Protein AF-A0A7C0UQ18-F1 (afdb_monomer_lite)

Structure (mmCIF, N/CA/C/O backbone):
data_AF-A0A7C0UQ18-F1
#
_entry.id   AF-A0A7C0UQ18-F1
#
loop_
_atom_site.group_PDB
_atom_site.id
_atom_site.type_symbol
_atom_site.label_atom_id
_atom_site.label_alt_id
_atom_site.label_comp_id
_atom_site.label_asym_id
_atom_site.label_entity_id
_atom_site.label_seq_id
_atom_site.pdbx_PDB_ins_code
_atom_site.Cartn_x
_atom_site.Cartn_y
_atom_site.Cartn_z
_atom_site.occupancy
_atom_site.B_iso_or_equiv
_atom_site.auth_seq_id
_atom_site.auth_comp_id
_atom_site.auth_asym_id
_atom_site.auth_atom_id
_atom_site.pdbx_PDB_model_num
ATOM 1 N N . MET A 1 1 ? 17.250 -9.342 -22.425 1.00 50.47 1 MET A N 1
ATOM 2 C CA . MET A 1 1 ? 16.787 -8.427 -23.496 1.00 50.47 1 MET A CA 1
ATOM 3 C C . MET A 1 1 ? 17.571 -7.143 -23.295 1.00 50.47 1 MET A C 1
ATOM 5 O O . MET A 1 1 ? 17.702 -6.779 -22.139 1.00 50.47 1 MET A O 1
ATOM 9 N N . SER A 1 2 ? 18.153 -6.516 -24.320 1.00 58.41 2 SER A N 1
ATOM 10 C CA . SER A 1 2 ? 18.750 -5.188 -24.110 1.00 58.41 2 SER A CA 1
ATOM 11 C C . SER A 1 2 ? 17.641 -4.187 -23.775 1.00 58.41 2 SER A C 1
ATOM 13 O O . SER A 1 2 ? 16.560 -4.259 -24.371 1.00 58.41 2 SER A O 1
ATOM 15 N N . ASP A 1 3 ? 17.896 -3.278 -22.834 1.00 65.50 3 ASP A N 1
ATOM 16 C CA . ASP A 1 3 ? 16.913 -2.293 -22.356 1.00 65.50 3 ASP A CA 1
ATOM 17 C C . ASP A 1 3 ? 16.325 -1.458 -23.510 1.00 65.50 3 ASP A C 1
ATOM 19 O O . ASP A 1 3 ? 15.136 -1.151 -23.523 1.00 65.50 3 ASP A O 1
ATOM 23 N N . GLU A 1 4 ? 17.106 -1.213 -24.567 1.00 67.62 4 GLU A N 1
ATOM 24 C CA . GLU A 1 4 ? 16.666 -0.514 -25.782 1.00 67.62 4 GLU A CA 1
ATOM 25 C C . GLU A 1 4 ? 15.563 -1.244 -26.563 1.00 67.62 4 GLU A C 1
ATOM 27 O O . GLU A 1 4 ? 14.630 -0.614 -27.068 1.00 67.62 4 GLU A O 1
ATOM 32 N N . LYS A 1 5 ? 15.631 -2.578 -26.662 1.00 67.06 5 LYS A N 1
ATOM 33 C CA . LYS A 1 5 ? 14.606 -3.374 -27.360 1.00 67.06 5 LYS A CA 1
ATOM 34 C C . LYS A 1 5 ? 13.320 -3.467 -26.538 1.00 67.06 5 LYS A C 1
ATOM 36 O O . LYS A 1 5 ? 12.232 -3.585 -27.093 1.00 67.06 5 LYS A O 1
ATOM 41 N N . ALA A 1 6 ? 13.449 -3.399 -25.219 1.00 69.38 6 ALA A N 1
ATOM 42 C CA . ALA A 1 6 ? 12.326 -3.361 -24.299 1.00 69.38 6 ALA A CA 1
ATOM 43 C C . ALA A 1 6 ? 11.614 -1.990 -24.390 1.00 69.38 6 ALA A C 1
ATOM 45 O O . ALA A 1 6 ? 10.410 -1.919 -24.629 1.00 69.38 6 ALA A O 1
ATOM 46 N N . LEU A 1 7 ? 12.369 -0.890 -24.353 1.00 72.62 7 LEU A N 1
ATOM 47 C CA . LEU A 1 7 ? 11.829 0.465 -24.514 1.00 72.62 7 LEU A CA 1
ATOM 48 C C . LEU A 1 7 ? 11.191 0.699 -25.894 1.00 72.62 7 LEU A C 1
ATOM 50 O O . LEU A 1 7 ? 10.192 1.410 -25.997 1.00 72.62 7 LEU A O 1
ATOM 54 N N . SER A 1 8 ? 11.710 0.091 -26.966 1.00 76.88 8 SER A N 1
ATOM 55 C CA . SER A 1 8 ? 11.108 0.227 -28.302 1.00 76.88 8 SER A CA 1
ATOM 56 C C . SER A 1 8 ? 9.740 -0.454 -28.422 1.00 76.88 8 SER A C 1
ATOM 58 O O . SER A 1 8 ? 8.866 0.071 -29.111 1.00 76.88 8 SER A O 1
ATOM 60 N N . LEU A 1 9 ? 9.519 -1.568 -27.716 1.00 76.56 9 LEU A N 1
ATOM 61 C CA . LEU A 1 9 ? 8.210 -2.226 -27.623 1.00 76.56 9 LEU A CA 1
ATOM 62 C C . LEU A 1 9 ? 7.215 -1.383 -26.821 1.00 76.56 9 LEU A C 1
ATOM 64 O O . LEU A 1 9 ? 6.060 -1.243 -27.221 1.00 76.56 9 LEU A O 1
ATOM 68 N N . LEU A 1 10 ? 7.670 -0.773 -25.727 1.00 78.25 10 LEU A N 1
ATOM 69 C CA . LEU A 1 10 ? 6.844 0.100 -24.896 1.00 78.25 10 LEU A CA 1
ATOM 70 C C . LEU A 1 10 ? 6.338 1.327 -25.683 1.00 78.25 10 LEU A C 1
ATOM 72 O O . LEU A 1 10 ? 5.172 1.708 -25.574 1.00 78.25 10 LEU A O 1
ATOM 76 N N . LYS A 1 11 ? 7.169 1.887 -26.572 1.00 79.56 11 LYS A N 1
ATOM 77 C CA . LYS A 1 11 ? 6.799 3.019 -27.444 1.00 79.56 11 LYS A CA 1
ATOM 78 C C . LYS A 1 11 ? 5.672 2.710 -28.432 1.00 79.56 11 LYS A C 1
ATOM 80 O O . LYS A 1 11 ? 4.963 3.631 -28.831 1.00 79.56 11 LYS A O 1
ATOM 85 N N . GLN A 1 12 ? 5.476 1.442 -28.797 1.00 81.94 12 GLN A N 1
ATOM 86 C CA . GLN A 1 12 ? 4.396 1.009 -29.696 1.00 81.94 12 GLN A CA 1
ATOM 87 C C . GLN A 1 12 ? 3.037 0.907 -28.984 1.00 81.94 12 GLN A C 1
ATOM 89 O O . GLN A 1 12 ? 2.013 0.685 -29.630 1.00 81.94 12 GLN A O 1
ATOM 94 N N . MET A 1 13 ? 3.003 1.062 -27.657 1.00 80.19 13 MET A N 1
ATOM 95 C CA . MET A 1 13 ? 1.777 0.946 -26.877 1.00 80.19 13 MET A CA 1
ATOM 96 C C . MET A 1 13 ? 0.923 2.222 -26.939 1.00 80.19 13 MET A C 1
ATOM 98 O O . MET A 1 13 ? 1.470 3.330 -26.967 1.00 80.19 13 MET A O 1
ATOM 102 N N . PRO A 1 14 ? -0.421 2.096 -26.897 1.00 82.88 14 PRO A N 1
ATOM 103 C CA . PRO A 1 14 ? -1.303 3.252 -26.788 1.00 82.88 14 PRO A CA 1
ATOM 104 C C . PRO A 1 14 ? -1.001 4.021 -25.492 1.00 82.88 14 PRO A C 1
ATOM 106 O O . PRO A 1 14 ? -0.975 3.396 -24.430 1.00 82.88 14 PRO A O 1
ATOM 109 N N . PRO A 1 15 ? -0.827 5.354 -25.535 1.00 79.44 15 PRO A N 1
ATOM 110 C CA . PRO A 1 15 ? -0.336 6.129 -24.392 1.00 79.44 15 PRO A CA 1
ATOM 111 C C . PRO A 1 15 ? -1.235 6.016 -23.150 1.00 79.44 15 PRO A C 1
ATOM 113 O O . PRO A 1 15 ? -0.733 5.907 -22.036 1.00 79.44 15 PRO A O 1
ATOM 116 N N . ASN A 1 16 ? -2.556 5.949 -23.349 1.00 85.38 16 ASN A N 1
ATOM 117 C CA . ASN A 1 16 ? -3.543 5.947 -22.262 1.00 85.38 16 ASN A CA 1
ATOM 118 C C . ASN A 1 16 ? -3.910 4.543 -21.755 1.00 85.38 16 ASN A C 1
ATOM 120 O O . ASN A 1 16 ? -4.701 4.407 -20.821 1.00 85.38 16 ASN A O 1
ATOM 124 N N . LYS A 1 17 ? -3.387 3.476 -22.373 1.00 89.56 17 LYS A N 1
ATOM 125 C CA . LYS A 1 17 ? -3.705 2.107 -21.960 1.00 89.56 17 LYS A CA 1
ATOM 126 C C . LYS A 1 17 ? -2.818 1.718 -20.780 1.00 89.56 17 LYS A C 1
ATOM 128 O O . LYS A 1 17 ? -1.599 1.674 -20.920 1.00 89.56 17 LYS A O 1
ATOM 133 N N . ARG A 1 18 ? -3.430 1.378 -19.641 1.00 92.94 18 ARG A N 1
ATOM 134 C CA . ARG A 1 18 ? -2.699 0.780 -18.516 1.00 92.94 18 ARG A CA 1
ATOM 135 C C . ARG A 1 18 ? -2.278 -0.646 -18.867 1.00 92.94 18 ARG A C 1
ATOM 137 O O . ARG A 1 18 ? -3.063 -1.410 -19.431 1.00 92.94 18 ARG A O 1
ATOM 144 N N . THR A 1 19 ? -1.041 -1.000 -18.548 1.00 93.12 19 THR A N 1
ATOM 145 C CA . THR A 1 19 ? -0.464 -2.319 -18.829 1.00 93.12 19 THR A CA 1
ATOM 146 C C . THR A 1 19 ? 0.446 -2.766 -17.702 1.00 93.12 19 THR A C 1
ATOM 148 O O . THR A 1 19 ? 0.924 -1.943 -16.927 1.00 93.12 19 THR A O 1
ATOM 151 N N . VAL A 1 20 ? 0.723 -4.068 -17.651 1.00 93.50 20 VAL A N 1
ATOM 152 C CA . VAL A 1 20 ? 1.801 -4.622 -16.833 1.00 93.50 20 VAL A CA 1
ATOM 153 C C . VAL A 1 20 ? 3.067 -4.727 -17.681 1.00 93.50 20 VAL A C 1
ATOM 155 O O . VAL A 1 20 ? 3.036 -5.263 -18.789 1.00 93.50 20 VAL A O 1
ATOM 158 N N . TRP A 1 21 ? 4.182 -4.244 -17.145 1.00 93.62 21 TRP A N 1
ATOM 159 C CA . TRP A 1 21 ? 5.518 -4.365 -17.708 1.00 93.62 21 TRP A CA 1
ATOM 160 C C . TRP A 1 21 ? 6.412 -5.172 -16.770 1.00 93.62 21 TRP A C 1
ATOM 162 O O . TRP A 1 21 ? 6.602 -4.797 -15.615 1.00 93.62 21 TRP A O 1
ATOM 172 N N . LYS A 1 22 ? 6.970 -6.286 -17.251 1.00 92.88 22 LYS A N 1
ATOM 173 C CA . LYS A 1 22 ? 7.887 -7.112 -16.455 1.00 92.88 22 LYS A CA 1
ATOM 174 C C . LYS A 1 22 ? 9.288 -6.518 -16.524 1.00 92.88 22 LYS A C 1
ATOM 176 O O . LYS A 1 22 ? 9.893 -6.527 -17.592 1.00 92.88 22 LYS A O 1
ATOM 181 N N . VAL A 1 23 ? 9.789 -6.031 -15.391 1.00 91.56 23 VAL A N 1
ATOM 182 C CA . VAL A 1 23 ? 11.181 -5.579 -15.262 1.00 91.56 23 VAL A CA 1
ATOM 183 C C . VAL A 1 23 ? 12.084 -6.808 -15.227 1.00 91.56 23 VAL A C 1
ATOM 185 O O . VAL A 1 23 ? 12.980 -6.948 -16.051 1.00 91.56 23 VAL A O 1
ATOM 188 N N . ASN A 1 24 ? 11.764 -7.757 -14.344 1.00 91.69 24 ASN A N 1
ATOM 189 C CA . ASN A 1 24 ? 12.428 -9.054 -14.261 1.00 91.69 24 ASN A CA 1
ATOM 190 C C . ASN A 1 24 ? 11.482 -10.138 -13.718 1.00 91.69 24 ASN A C 1
ATOM 192 O O . ASN A 1 24 ? 10.260 -10.017 -13.814 1.00 91.69 24 ASN A O 1
ATOM 196 N N . SER A 1 25 ? 12.035 -11.240 -13.205 1.00 92.25 25 SER A N 1
ATOM 197 C CA . SER A 1 25 ? 11.257 -12.401 -12.758 1.00 92.25 25 SER A CA 1
ATOM 198 C C . SER A 1 25 ? 10.401 -12.148 -11.514 1.00 92.25 25 SER A C 1
ATOM 200 O O . SER A 1 25 ? 9.457 -12.902 -11.293 1.00 92.25 25 SER A O 1
ATOM 202 N N . TYR A 1 26 ? 10.700 -11.116 -10.722 1.00 94.06 26 TYR A N 1
ATOM 203 C CA . TYR A 1 26 ? 9.990 -10.805 -9.477 1.00 94.06 26 TYR A CA 1
ATOM 204 C C . TYR A 1 26 ? 9.471 -9.367 -9.416 1.00 94.06 26 TYR A C 1
ATOM 206 O O . TYR A 1 26 ? 8.635 -9.081 -8.569 1.00 94.06 26 TYR A O 1
ATOM 214 N N . LEU A 1 27 ? 9.916 -8.461 -10.288 1.00 96.19 27 LEU A N 1
ATOM 215 C CA . LEU A 1 27 ? 9.474 -7.070 -10.297 1.00 96.19 27 LEU A CA 1
ATOM 216 C C . LEU A 1 27 ? 8.706 -6.745 -11.578 1.00 96.19 27 LEU A C 1
ATOM 218 O O . LEU A 1 27 ? 9.161 -7.007 -12.694 1.00 96.19 27 LEU A O 1
ATOM 222 N N . SER A 1 28 ? 7.526 -6.158 -11.422 1.00 96.56 28 SER A N 1
ATOM 223 C CA . SER A 1 28 ? 6.712 -5.646 -12.522 1.00 96.56 28 SER A CA 1
ATOM 224 C C . SER A 1 28 ? 6.171 -4.259 -12.196 1.00 96.56 28 SER A C 1
ATOM 226 O O . SER A 1 28 ? 5.980 -3.913 -11.033 1.00 96.56 28 SER A O 1
ATOM 228 N N . LEU A 1 29 ? 5.910 -3.477 -13.235 1.00 96.56 29 LEU A N 1
ATOM 229 C CA . LEU A 1 29 ? 5.298 -2.158 -13.154 1.00 96.56 29 LEU A CA 1
ATOM 230 C C . LEU A 1 29 ? 3.905 -2.214 -13.768 1.00 96.56 29 LEU A C 1
ATOM 232 O O . LEU A 1 29 ? 3.715 -2.872 -14.788 1.00 96.56 29 LEU A O 1
ATOM 236 N N . TYR A 1 30 ? 2.941 -1.527 -13.171 1.00 96.31 30 TYR A N 1
ATOM 237 C CA . TYR A 1 30 ? 1.608 -1.352 -13.730 1.00 96.31 30 TYR A CA 1
ATOM 238 C C . TYR A 1 30 ? 1.276 0.132 -13.843 1.00 96.31 30 TYR A C 1
ATOM 240 O O . TYR A 1 30 ? 1.330 0.877 -12.867 1.00 96.31 30 TYR A O 1
ATOM 248 N N . GLY A 1 31 ? 0.942 0.573 -15.048 1.00 95.75 31 GLY A N 1
ATOM 249 C CA . GLY A 1 31 ? 0.712 1.986 -15.312 1.00 95.75 31 GLY A CA 1
ATOM 250 C C . GLY A 1 31 ? 0.471 2.278 -16.781 1.00 95.75 31 GLY A C 1
ATOM 251 O O . GLY A 1 31 ? 0.422 1.374 -17.620 1.00 95.75 31 GLY A O 1
ATOM 252 N N . THR A 1 32 ? 0.288 3.556 -17.076 1.00 94.81 32 THR A N 1
ATOM 253 C CA . THR A 1 32 ? 0.368 4.109 -18.429 1.00 94.81 32 THR A CA 1
ATOM 254 C C . THR A 1 32 ? 1.791 3.987 -18.969 1.00 94.81 32 THR A C 1
ATOM 256 O O . THR A 1 32 ? 2.741 3.714 -18.229 1.00 94.81 32 THR A O 1
ATOM 259 N N . ARG A 1 33 ? 1.951 4.209 -20.277 1.00 93.19 33 ARG A N 1
ATOM 260 C CA . ARG A 1 33 ? 3.271 4.193 -20.914 1.00 93.19 33 ARG A CA 1
ATOM 261 C C . ARG A 1 33 ? 4.243 5.154 -20.224 1.00 93.19 33 ARG A C 1
ATOM 263 O O . ARG A 1 33 ? 5.346 4.745 -19.893 1.00 93.19 33 ARG A O 1
ATOM 270 N N . GLU A 1 34 ? 3.812 6.390 -19.988 1.00 92.38 34 GLU A N 1
ATOM 271 C CA . GLU A 1 34 ? 4.634 7.437 -19.371 1.00 92.38 34 GLU A CA 1
ATOM 272 C C . GLU A 1 34 ? 5.046 7.070 -17.939 1.00 92.38 34 GLU A C 1
ATOM 274 O O . GLU A 1 34 ? 6.225 7.133 -17.601 1.00 92.38 34 GLU A O 1
ATOM 279 N N . GLU A 1 35 ? 4.106 6.584 -17.120 1.00 95.19 35 GLU A N 1
ATOM 280 C CA . GLU A 1 35 ? 4.401 6.129 -15.753 1.00 95.19 35 GLU A CA 1
ATOM 281 C C . GLU A 1 35 ? 5.463 5.016 -15.740 1.00 95.19 35 GLU A C 1
ATOM 283 O O . GLU A 1 35 ? 6.383 5.023 -14.918 1.00 95.19 35 GLU A O 1
ATOM 288 N N . ILE A 1 36 ? 5.355 4.055 -16.664 1.00 94.94 36 ILE A N 1
ATOM 289 C CA . ILE A 1 36 ? 6.311 2.949 -16.787 1.00 94.94 36 ILE A CA 1
ATOM 290 C C . ILE A 1 36 ? 7.668 3.453 -17.285 1.00 94.94 36 ILE A C 1
ATOM 292 O O . ILE A 1 36 ? 8.686 3.062 -16.719 1.00 94.94 36 ILE A O 1
ATOM 296 N N . GLU A 1 37 ? 7.706 4.320 -18.301 1.00 92.06 37 GLU A N 1
ATOM 297 C CA . GLU A 1 37 ? 8.952 4.890 -18.836 1.00 92.06 37 GLU A CA 1
ATOM 298 C C . GLU A 1 37 ? 9.735 5.638 -17.758 1.00 92.06 37 GLU A C 1
ATOM 300 O O . GLU A 1 37 ? 10.923 5.371 -17.574 1.00 92.06 37 GLU A O 1
ATOM 305 N N . GLU A 1 38 ? 9.079 6.519 -17.002 1.00 93.06 38 GLU A N 1
ATOM 306 C CA . GLU A 1 38 ? 9.726 7.255 -15.911 1.00 93.06 38 GLU A CA 1
ATOM 307 C C . GLU A 1 38 ? 10.209 6.315 -14.802 1.00 93.06 38 GLU A C 1
ATOM 309 O O . GLU A 1 38 ? 11.339 6.428 -14.327 1.00 93.06 38 GLU A O 1
ATOM 314 N N . SER A 1 39 ? 9.397 5.321 -14.441 1.00 95.31 39 SER A N 1
ATOM 315 C CA . SER A 1 39 ? 9.750 4.349 -13.403 1.00 95.31 39 SER A CA 1
ATOM 316 C C . SER A 1 39 ? 10.907 3.428 -13.818 1.00 95.31 39 SER A C 1
ATOM 318 O O . SER A 1 39 ? 11.711 3.030 -12.976 1.00 95.31 39 SER A O 1
ATOM 320 N N . LEU A 1 40 ? 11.051 3.108 -15.107 1.00 93.25 40 LEU A N 1
ATOM 321 C CA . LEU A 1 40 ? 12.164 2.299 -15.621 1.00 93.25 40 LEU A CA 1
ATOM 322 C C . LEU A 1 40 ? 13.507 3.034 -15.582 1.00 93.25 40 LEU A C 1
ATOM 324 O O . LEU A 1 40 ? 14.542 2.383 -15.451 1.00 93.25 40 LEU A O 1
ATOM 328 N N . LYS A 1 41 ? 13.517 4.373 -15.630 1.00 91.12 41 LYS A N 1
ATOM 329 C CA . LYS A 1 41 ? 14.759 5.154 -15.467 1.00 91.12 41 LYS A CA 1
ATOM 330 C C . LYS A 1 41 ? 15.398 4.925 -14.096 1.00 91.12 41 LYS A C 1
ATOM 332 O O . LYS A 1 41 ? 16.617 4.998 -13.977 1.00 91.12 41 LYS A O 1
ATOM 337 N N . VAL A 1 42 ? 14.581 4.629 -13.083 1.00 92.12 42 VAL A N 1
ATOM 338 C CA . VAL A 1 42 ? 15.016 4.442 -11.689 1.00 92.12 42 VAL A CA 1
ATOM 339 C C . VAL A 1 42 ? 15.046 2.973 -11.252 1.00 92.12 42 VAL A C 1
ATOM 341 O O . VAL A 1 42 ? 15.822 2.623 -10.366 1.00 92.12 42 VAL A O 1
ATOM 344 N N . LEU A 1 43 ? 14.246 2.102 -11.875 1.00 92.12 43 LEU A N 1
ATOM 345 C CA . LEU A 1 43 ? 14.165 0.662 -11.588 1.00 92.12 43 LEU A CA 1
ATOM 346 C C . LEU A 1 43 ? 14.751 -0.194 -12.721 1.00 92.12 43 LEU A C 1
ATOM 348 O O . LEU A 1 43 ? 14.130 -1.158 -13.167 1.00 92.12 43 LEU A O 1
ATOM 352 N N . ASN A 1 44 ? 15.948 0.153 -13.189 1.00 84.88 44 ASN A N 1
ATOM 353 C CA . ASN A 1 44 ? 16.706 -0.679 -14.125 1.00 84.88 44 ASN A CA 1
ATOM 354 C C . ASN A 1 44 ? 17.557 -1.737 -13.392 1.00 84.88 44 ASN A C 1
ATOM 356 O O . ASN A 1 44 ? 17.790 -1.648 -12.186 1.00 84.88 44 ASN A O 1
ATOM 360 N N . GLU A 1 45 ? 18.048 -2.736 -14.125 1.00 84.88 45 GLU A N 1
ATOM 361 C CA . GLU A 1 45 ? 18.808 -3.869 -13.570 1.00 84.88 45 GLU A CA 1
ATOM 362 C C . GLU A 1 45 ? 20.074 -3.464 -12.795 1.00 84.88 45 GLU A C 1
ATOM 364 O O . GLU A 1 45 ? 20.456 -4.133 -11.832 1.00 84.88 45 GLU A O 1
ATOM 369 N N . GLU A 1 46 ? 20.743 -2.377 -13.182 1.00 87.19 46 GLU A N 1
ATOM 370 C CA . GLU A 1 46 ? 21.906 -1.861 -12.454 1.00 87.19 46 GLU A CA 1
ATOM 371 C C . GLU A 1 46 ? 21.489 -1.289 -11.096 1.00 87.19 46 GLU A C 1
ATOM 373 O O . GLU A 1 46 ? 22.023 -1.696 -10.061 1.00 87.19 46 GLU A O 1
ATOM 378 N N . MET A 1 47 ? 20.476 -0.423 -11.085 1.00 88.12 47 MET A N 1
ATOM 379 C CA . MET A 1 47 ? 19.937 0.177 -9.866 1.00 88.12 47 MET A CA 1
ATOM 380 C C . MET A 1 47 ? 19.376 -0.871 -8.911 1.00 88.12 47 MET A C 1
ATOM 382 O O . MET A 1 47 ? 19.649 -0.813 -7.713 1.00 88.12 47 MET A O 1
ATOM 386 N N . LEU A 1 48 ? 18.646 -1.868 -9.417 1.00 90.88 48 LEU A N 1
ATOM 387 C CA . LEU A 1 48 ? 18.141 -2.967 -8.590 1.00 90.88 48 LEU A CA 1
ATOM 388 C C . LEU A 1 48 ? 19.285 -3.722 -7.905 1.00 90.88 48 LEU A C 1
ATOM 390 O O . LEU A 1 48 ? 19.191 -4.028 -6.716 1.00 90.88 48 LEU A O 1
ATOM 394 N N . ARG A 1 49 ? 20.388 -3.967 -8.620 1.00 90.25 49 ARG A N 1
ATOM 395 C CA . ARG A 1 49 ? 21.578 -4.638 -8.081 1.00 90.25 49 ARG A CA 1
ATOM 396 C C . ARG A 1 49 ? 22.291 -3.788 -7.030 1.00 90.25 49 ARG A C 1
ATOM 398 O O . ARG A 1 49 ? 22.623 -4.313 -5.971 1.00 90.25 49 ARG A O 1
ATOM 405 N N . LEU A 1 50 ? 22.480 -2.492 -7.291 1.00 89.44 50 LEU A N 1
ATOM 406 C CA . LEU A 1 50 ? 23.103 -1.540 -6.359 1.00 89.44 50 LEU A CA 1
ATOM 407 C C . LEU A 1 50 ? 22.301 -1.390 -5.063 1.00 89.44 50 LEU A C 1
ATOM 409 O O . LEU A 1 50 ? 22.868 -1.349 -3.975 1.00 89.44 50 LEU A O 1
ATOM 413 N N . LEU A 1 51 ? 20.975 -1.349 -5.177 1.00 88.31 51 LEU A N 1
ATOM 414 C CA . LEU A 1 51 ? 20.053 -1.291 -4.044 1.00 88.31 51 LEU A CA 1
ATOM 415 C C . LEU A 1 51 ? 19.854 -2.655 -3.365 1.00 88.31 51 LEU A C 1
ATOM 417 O O . LEU A 1 51 ? 19.148 -2.751 -2.361 1.00 88.31 51 LEU A O 1
ATOM 421 N N . GLY A 1 52 ? 20.444 -3.716 -3.921 1.00 89.50 52 GLY A N 1
ATOM 422 C CA . GLY A 1 52 ? 20.309 -5.082 -3.438 1.00 89.50 52 GLY A CA 1
ATOM 423 C C . GLY A 1 52 ? 18.891 -5.641 -3.549 1.00 89.50 52 GLY A C 1
ATOM 424 O O . GLY A 1 52 ? 18.599 -6.623 -2.879 1.00 89.50 52 GLY A O 1
ATOM 425 N N . ILE A 1 53 ? 18.000 -5.060 -4.354 1.00 90.88 53 ILE A N 1
ATOM 426 C CA . ILE A 1 53 ? 16.603 -5.492 -4.498 1.00 90.88 53 ILE A CA 1
ATOM 427 C C . ILE A 1 53 ? 16.559 -6.821 -5.253 1.00 90.88 53 ILE A C 1
ATOM 429 O O . ILE A 1 53 ? 16.784 -6.862 -6.463 1.00 90.88 53 ILE A O 1
ATOM 433 N N . ASN A 1 54 ? 16.229 -7.912 -4.562 1.00 91.69 54 ASN A N 1
ATOM 434 C CA . ASN A 1 54 ? 16.137 -9.241 -5.158 1.00 91.69 54 ASN A CA 1
ATOM 435 C C . ASN A 1 54 ? 15.077 -10.119 -4.470 1.00 91.69 54 ASN A C 1
ATOM 437 O O . ASN A 1 54 ? 14.536 -9.776 -3.424 1.00 91.69 54 ASN A O 1
ATOM 441 N N . LYS A 1 55 ? 14.762 -11.282 -5.053 1.00 90.81 55 LYS A N 1
ATOM 442 C CA . LYS A 1 55 ? 13.701 -12.154 -4.518 1.00 90.81 55 LYS A CA 1
ATOM 443 C C . LYS A 1 55 ? 13.989 -12.676 -3.101 1.00 90.81 55 LYS A C 1
ATOM 445 O O . LYS A 1 55 ? 13.061 -12.866 -2.325 1.00 90.81 55 LYS A O 1
ATOM 450 N N . SER A 1 56 ? 15.255 -12.899 -2.742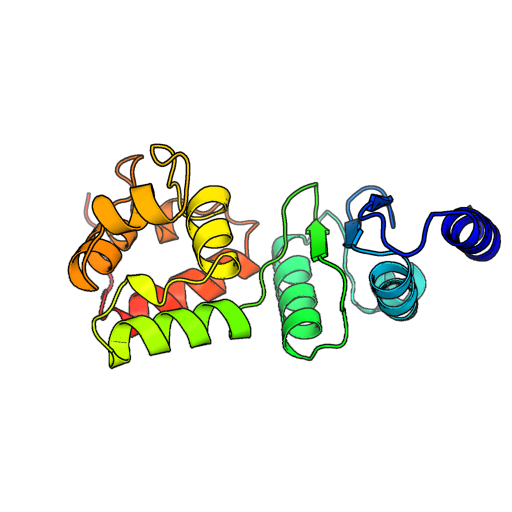 1.00 92.38 56 SER A N 1
ATOM 451 C CA . SER A 1 56 ? 15.616 -13.470 -1.435 1.00 92.38 56 SER A CA 1
ATOM 452 C C . SER A 1 56 ? 15.470 -12.488 -0.267 1.00 92.38 56 SER A C 1
ATOM 454 O O . SER A 1 56 ? 15.368 -12.926 0.876 1.00 92.38 56 SER A O 1
ATOM 456 N N . ASN A 1 57 ? 15.403 -11.180 -0.541 1.00 93.75 57 ASN A N 1
ATOM 457 C CA . ASN A 1 57 ? 15.233 -10.130 0.466 1.00 93.75 57 ASN A CA 1
ATOM 458 C C . ASN A 1 57 ? 13.958 -9.302 0.254 1.00 93.75 57 ASN A C 1
ATOM 460 O O . ASN A 1 57 ? 13.948 -8.090 0.480 1.00 93.75 57 ASN A O 1
ATOM 464 N N . GLU A 1 58 ? 12.872 -9.955 -0.173 1.00 96.06 58 GLU A N 1
ATOM 465 C CA . GLU A 1 58 ? 11.601 -9.302 -0.504 1.00 96.06 58 GLU A CA 1
ATOM 466 C C . GLU A 1 58 ? 11.133 -8.313 0.574 1.00 96.06 58 GLU A C 1
ATOM 468 O O . GLU A 1 58 ? 10.706 -7.206 0.257 1.00 96.06 58 GLU A O 1
ATOM 473 N N . ARG A 1 59 ? 11.261 -8.665 1.855 1.00 97.06 59 ARG A N 1
ATOM 474 C CA . ARG A 1 59 ? 10.836 -7.800 2.960 1.00 97.06 59 ARG A CA 1
ATOM 475 C C . ARG A 1 59 ? 11.520 -6.435 2.928 1.00 97.06 59 ARG A C 1
ATOM 477 O O . ARG A 1 59 ? 10.847 -5.403 2.975 1.00 97.06 59 ARG A O 1
ATOM 484 N N . GLU A 1 60 ? 12.843 -6.422 2.853 1.00 97.00 60 GLU A N 1
ATOM 485 C CA . GLU A 1 60 ? 13.657 -5.209 2.813 1.00 97.00 60 GLU A CA 1
ATOM 486 C C . GLU A 1 60 ? 13.492 -4.480 1.474 1.00 97.00 60 GLU A C 1
ATOM 488 O O . GLU A 1 60 ? 13.354 -3.254 1.455 1.00 97.00 60 GLU A O 1
ATOM 493 N N . ALA A 1 61 ? 13.411 -5.228 0.371 1.00 97.06 61 ALA A N 1
ATOM 494 C CA . ALA A 1 61 ? 13.143 -4.697 -0.961 1.00 97.06 61 ALA A CA 1
ATOM 495 C C . ALA A 1 61 ? 11.823 -3.915 -1.014 1.00 97.06 61 ALA A C 1
ATOM 497 O O . ALA A 1 61 ? 11.790 -2.781 -1.492 1.00 97.06 61 ALA A O 1
ATOM 498 N N . ARG A 1 62 ? 10.736 -4.473 -0.471 1.00 98.19 62 ARG A N 1
ATOM 499 C CA . ARG A 1 62 ? 9.417 -3.823 -0.431 1.00 98.19 62 ARG A CA 1
ATOM 500 C C . ARG A 1 62 ? 9.433 -2.544 0.402 1.00 98.19 62 ARG A C 1
ATOM 502 O O . ARG A 1 62 ? 8.822 -1.559 -0.001 1.00 98.19 62 ARG A O 1
ATOM 509 N N . ILE A 1 63 ? 10.166 -2.519 1.518 1.00 98.06 63 ILE A N 1
ATOM 510 C CA . ILE A 1 63 ? 10.344 -1.306 2.336 1.00 98.06 63 ILE A CA 1
ATOM 511 C C . ILE A 1 63 ? 11.088 -0.220 1.548 1.00 98.06 63 ILE A C 1
ATOM 513 O O . ILE A 1 63 ? 10.723 0.955 1.620 1.00 98.06 63 ILE A O 1
ATOM 517 N N . LEU A 1 64 ? 12.129 -0.585 0.799 1.00 97.38 64 LEU A N 1
ATOM 518 C CA . LEU A 1 64 ? 12.879 0.368 -0.015 1.00 97.38 64 LEU A CA 1
ATOM 519 C C . LEU A 1 64 ? 12.033 0.921 -1.167 1.00 97.38 64 LEU A C 1
ATOM 521 O O . LEU A 1 64 ? 11.955 2.137 -1.339 1.00 97.38 64 LEU A O 1
ATOM 525 N N . LEU A 1 65 ? 11.338 0.046 -1.894 1.00 97.94 65 LEU A N 1
ATOM 526 C CA . LEU A 1 65 ? 10.415 0.427 -2.964 1.00 97.94 65 LEU A CA 1
ATOM 527 C C . LEU A 1 65 ? 9.301 1.345 -2.442 1.00 97.94 65 LEU A C 1
ATOM 529 O O . LEU A 1 65 ? 9.024 2.374 -3.052 1.00 97.94 65 LEU A O 1
ATOM 533 N N . GLN A 1 66 ? 8.725 1.045 -1.273 1.00 98.31 66 GLN A N 1
ATOM 534 C CA . GLN A 1 66 ? 7.747 1.914 -0.611 1.00 98.31 66 GLN A CA 1
ATOM 535 C C . GLN A 1 66 ? 8.299 3.329 -0.376 1.00 98.31 66 GLN A C 1
ATOM 537 O O . GLN A 1 66 ? 7.591 4.300 -0.633 1.00 98.31 66 GLN A O 1
ATOM 542 N N . LYS A 1 67 ? 9.558 3.472 0.067 1.00 97.75 67 LYS A N 1
ATOM 543 C CA . LYS A 1 67 ? 10.185 4.795 0.250 1.00 97.75 67 LYS A CA 1
ATOM 544 C C . LYS A 1 67 ? 10.317 5.550 -1.070 1.00 97.75 67 LYS A C 1
ATOM 546 O O . LYS A 1 67 ? 10.012 6.737 -1.109 1.00 97.75 67 LYS A O 1
ATOM 551 N N . MET A 1 68 ? 10.741 4.873 -2.135 1.00 97.25 68 MET A N 1
ATOM 552 C CA . MET A 1 68 ? 10.878 5.480 -3.464 1.00 97.25 68 MET A CA 1
ATOM 553 C C . MET A 1 68 ? 9.521 5.939 -4.023 1.00 97.25 68 MET A C 1
ATOM 555 O O . MET A 1 68 ? 9.425 7.028 -4.589 1.00 97.25 68 MET A O 1
ATOM 559 N N . ILE A 1 69 ? 8.459 5.154 -3.803 1.00 97.94 69 ILE A N 1
ATOM 560 C CA . ILE A 1 69 ? 7.078 5.530 -4.144 1.00 97.94 69 ILE A CA 1
ATOM 561 C C . ILE A 1 69 ? 6.638 6.754 -3.328 1.00 97.94 69 ILE A C 1
ATOM 563 O O . ILE A 1 69 ? 6.128 7.721 -3.886 1.00 97.94 69 ILE A O 1
ATOM 567 N N . ASP A 1 70 ? 6.858 6.753 -2.010 1.00 97.94 70 ASP A N 1
ATOM 568 C CA . ASP A 1 70 ? 6.469 7.864 -1.128 1.00 97.94 70 ASP A CA 1
ATOM 569 C C . ASP A 1 70 ? 7.211 9.176 -1.447 1.00 97.94 70 ASP A C 1
ATOM 571 O O . ASP A 1 70 ? 6.686 10.264 -1.190 1.00 97.94 70 ASP A O 1
ATOM 575 N N . GLN A 1 71 ? 8.417 9.077 -2.013 1.00 97.25 71 GLN A N 1
ATOM 576 C CA . GLN A 1 71 ? 9.217 10.202 -2.504 1.00 97.25 71 GLN A CA 1
ATOM 577 C C . GLN A 1 71 ? 8.794 10.686 -3.900 1.00 97.25 71 GLN A C 1
ATOM 579 O O . GLN A 1 71 ? 9.300 11.708 -4.355 1.00 97.25 71 GLN A O 1
ATOM 584 N N . GLY A 1 72 ? 7.880 9.984 -4.579 1.00 94.81 72 GLY A N 1
ATOM 585 C CA . GLY A 1 72 ? 7.441 10.315 -5.937 1.00 94.81 72 GLY A CA 1
ATOM 586 C C . GLY A 1 72 ? 8.474 9.999 -7.021 1.00 94.81 72 GLY A C 1
ATOM 587 O O . GLY A 1 72 ? 8.343 10.479 -8.141 1.00 94.81 72 GLY A O 1
ATOM 588 N N . VAL A 1 73 ? 9.500 9.205 -6.697 1.00 95.25 73 VAL A N 1
ATOM 589 C CA . VAL A 1 73 ? 10.556 8.800 -7.641 1.00 95.25 73 VAL A CA 1
ATOM 590 C C . VAL A 1 73 ? 10.045 7.727 -8.604 1.00 95.25 73 VAL A C 1
ATOM 592 O O . VAL A 1 73 ? 10.493 7.648 -9.742 1.00 95.25 73 VAL A O 1
ATOM 595 N N . ILE A 1 74 ? 9.095 6.908 -8.148 1.00 96.25 74 ILE A N 1
ATOM 596 C CA . ILE A 1 74 ? 8.406 5.903 -8.958 1.00 96.25 74 ILE A CA 1
ATOM 597 C C . ILE A 1 74 ? 6.953 6.341 -9.115 1.00 96.25 74 ILE A C 1
ATOM 599 O O . ILE A 1 74 ? 6.263 6.569 -8.119 1.00 96.25 74 ILE A O 1
ATOM 603 N N . THR A 1 75 ? 6.494 6.444 -10.358 1.00 94.25 75 THR A N 1
ATOM 604 C CA . THR A 1 75 ? 5.144 6.913 -10.701 1.00 94.25 75 THR A CA 1
ATOM 605 C C . THR A 1 75 ? 4.192 5.766 -11.031 1.00 94.25 75 THR A C 1
ATOM 607 O O . THR A 1 75 ? 3.001 5.862 -10.741 1.00 94.25 75 THR A O 1
ATOM 610 N N . ALA A 1 76 ? 4.701 4.659 -11.578 1.00 96.50 76 ALA A N 1
ATOM 611 C CA . ALA A 1 76 ? 3.924 3.447 -11.813 1.00 96.50 76 ALA A CA 1
ATOM 612 C C . ALA A 1 76 ? 3.638 2.694 -10.505 1.00 96.50 76 ALA A C 1
ATOM 614 O O . ALA A 1 76 ? 4.372 2.783 -9.518 1.00 96.50 76 ALA A O 1
ATOM 615 N N . GLU A 1 77 ? 2.588 1.876 -10.508 1.00 97.69 77 GLU A N 1
ATOM 616 C CA . GLU A 1 77 ? 2.379 0.892 -9.452 1.00 97.69 77 GLU A CA 1
ATOM 617 C C . GLU A 1 77 ? 3.455 -0.193 -9.535 1.00 97.69 77 GLU A C 1
ATOM 619 O O . GLU A 1 77 ? 3.746 -0.715 -10.611 1.00 97.69 77 GLU A O 1
ATOM 624 N N . VAL A 1 78 ? 4.031 -0.559 -8.392 1.00 97.94 78 VAL A N 1
ATOM 625 C CA . VAL A 1 78 ? 5.096 -1.564 -8.320 1.00 97.94 78 VAL A CA 1
ATOM 626 C C . VAL A 1 78 ? 4.535 -2.868 -7.782 1.00 97.94 78 VAL A C 1
ATOM 628 O O . VAL A 1 78 ? 4.012 -2.908 -6.670 1.00 97.94 78 VAL A O 1
ATOM 631 N N . LEU A 1 79 ? 4.684 -3.950 -8.537 1.00 97.88 79 LEU A N 1
ATOM 632 C CA . LEU A 1 79 ? 4.320 -5.299 -8.127 1.00 97.88 79 LEU A CA 1
ATOM 633 C C . LEU A 1 79 ? 5.594 -6.097 -7.861 1.00 97.88 79 LEU A C 1
ATOM 635 O O . LEU A 1 79 ? 6.402 -6.298 -8.767 1.00 97.88 79 LEU A O 1
ATOM 639 N N . PHE A 1 80 ? 5.744 -6.582 -6.632 1.00 97.31 80 PHE A N 1
ATOM 640 C CA . PHE A 1 80 ? 6.796 -7.519 -6.250 1.00 97.31 80 PHE A CA 1
ATOM 641 C C . PHE A 1 80 ? 6.177 -8.910 -6.082 1.00 97.31 80 PHE A C 1
ATOM 643 O O . PHE A 1 80 ? 5.239 -9.063 -5.308 1.00 97.31 80 PHE A O 1
ATOM 650 N N . ASP A 1 81 ? 6.634 -9.891 -6.858 1.00 95.12 81 ASP A N 1
ATOM 651 C CA . ASP A 1 81 ? 6.062 -11.244 -6.987 1.00 95.12 81 ASP A CA 1
ATOM 652 C C . ASP A 1 81 ? 4.531 -11.211 -7.190 1.00 95.12 81 ASP A C 1
ATOM 654 O O . ASP A 1 81 ? 3.757 -11.895 -6.524 1.00 95.12 81 ASP A O 1
ATOM 658 N N . GLY A 1 82 ? 4.076 -10.307 -8.069 1.00 94.94 82 GLY A N 1
ATOM 659 C CA . GLY A 1 82 ? 2.654 -10.077 -8.361 1.00 94.94 82 GLY A CA 1
ATOM 660 C C . GLY A 1 82 ? 1.880 -9.303 -7.286 1.00 94.94 82 GLY A C 1
ATOM 661 O O . GLY A 1 82 ? 0.716 -8.976 -7.492 1.00 94.94 82 GLY A O 1
ATOM 662 N N . ASN A 1 83 ? 2.512 -8.957 -6.163 1.00 96.81 83 ASN A N 1
ATOM 663 C CA . ASN A 1 83 ? 1.893 -8.255 -5.045 1.00 96.81 83 ASN A CA 1
ATOM 664 C C . ASN A 1 83 ? 2.251 -6.766 -5.046 1.00 96.81 83 ASN A C 1
ATOM 666 O O . ASN A 1 83 ? 3.425 -6.410 -4.915 1.00 96.81 83 ASN A O 1
ATOM 670 N N . LEU A 1 84 ? 1.236 -5.899 -5.094 1.00 97.50 84 LEU A N 1
ATOM 671 C CA . LEU A 1 84 ? 1.406 -4.443 -5.049 1.00 97.50 84 LEU A CA 1
ATOM 672 C C . LEU A 1 84 ? 2.204 -4.007 -3.810 1.00 97.50 84 LEU A C 1
ATOM 674 O O . LEU A 1 84 ? 1.938 -4.486 -2.703 1.00 97.50 84 LEU A O 1
ATOM 678 N N . VAL A 1 85 ? 3.171 -3.111 -4.007 1.00 98.38 85 VAL A N 1
ATOM 679 C CA . VAL A 1 85 ? 3.883 -2.376 -2.956 1.00 98.38 85 VAL A CA 1
ATOM 680 C C . VAL A 1 85 ? 3.142 -1.067 -2.706 1.00 98.38 85 VAL A C 1
ATOM 682 O O . VAL A 1 85 ? 2.973 -0.252 -3.614 1.00 98.38 85 VAL A O 1
ATOM 685 N N . PHE A 1 86 ? 2.674 -0.869 -1.478 1.00 98.44 86 PHE A N 1
ATOM 686 C CA . PHE A 1 86 ? 1.810 0.265 -1.152 1.00 98.44 86 PHE A CA 1
ATOM 687 C C . PHE A 1 86 ? 2.593 1.484 -0.657 1.00 98.44 86 PHE A C 1
ATOM 689 O O . PHE A 1 86 ? 3.523 1.357 0.139 1.00 98.44 86 PHE A O 1
ATOM 696 N N . SER A 1 87 ? 2.153 2.679 -1.057 1.00 98.38 87 SER A N 1
ATOM 697 C CA . SER A 1 87 ? 2.605 3.960 -0.507 1.00 98.38 87 SER A CA 1
ATOM 698 C C . SER A 1 87 ? 2.118 4.116 0.930 1.00 98.38 87 SER A C 1
ATOM 700 O O . SER A 1 87 ? 0.911 4.208 1.185 1.00 98.38 87 SER A O 1
ATOM 702 N N . LYS A 1 88 ? 3.054 4.203 1.879 1.00 98.62 88 LYS A N 1
ATOM 703 C CA . LYS A 1 88 ? 2.718 4.446 3.285 1.00 98.62 88 LYS A CA 1
ATOM 704 C C . LYS A 1 88 ? 2.210 5.860 3.471 1.00 98.62 88 LYS A C 1
ATOM 706 O O . LYS A 1 88 ? 1.240 6.053 4.201 1.00 98.62 88 LYS A O 1
ATOM 711 N N . LYS A 1 89 ? 2.804 6.842 2.793 1.00 98.56 89 LYS A N 1
ATOM 712 C CA . LYS A 1 89 ? 2.380 8.243 2.882 1.00 98.56 89 LYS A CA 1
ATOM 713 C C . LYS A 1 89 ? 0.900 8.408 2.520 1.00 98.56 89 LYS A C 1
ATOM 715 O O . LYS A 1 89 ? 0.136 8.884 3.357 1.00 98.56 89 LYS A O 1
ATOM 720 N N . ARG A 1 90 ? 0.485 7.930 1.341 1.00 98.38 90 ARG A N 1
ATOM 721 C CA . ARG A 1 90 ? -0.893 8.084 0.833 1.00 98.38 90 ARG A CA 1
ATOM 722 C C . ARG A 1 90 ? -1.933 7.438 1.747 1.00 98.38 90 ARG A C 1
ATOM 724 O O . ARG A 1 90 ? -2.943 8.061 2.066 1.00 98.38 90 ARG A O 1
ATOM 731 N N . ILE A 1 91 ? -1.674 6.206 2.193 1.00 98.81 91 ILE A N 1
ATOM 732 C CA . ILE A 1 91 ? -2.595 5.481 3.079 1.00 98.81 91 ILE A CA 1
ATOM 733 C C . ILE A 1 91 ? -2.702 6.187 4.430 1.00 98.81 91 ILE A C 1
ATOM 735 O O . ILE A 1 91 ? -3.800 6.436 4.922 1.00 98.81 91 ILE A O 1
ATOM 739 N N . ILE A 1 92 ? -1.572 6.550 5.039 1.00 98.81 92 ILE A N 1
ATOM 740 C CA . ILE A 1 92 ? -1.572 7.167 6.367 1.00 98.81 92 ILE A CA 1
ATOM 741 C C . ILE A 1 92 ? -2.208 8.559 6.354 1.00 98.81 92 ILE A C 1
ATOM 743 O O . ILE A 1 92 ? -2.882 8.919 7.318 1.00 98.81 92 ILE A O 1
ATOM 747 N N . GLU A 1 93 ? -2.026 9.341 5.292 1.00 98.75 93 GLU A N 1
ATOM 748 C CA . GLU A 1 93 ? -2.698 10.634 5.128 1.00 98.75 93 GLU A CA 1
ATOM 749 C C . GLU A 1 93 ? -4.220 10.473 5.070 1.00 98.75 93 GLU A C 1
ATOM 751 O O . GLU A 1 93 ? -4.927 11.147 5.820 1.00 98.75 93 GLU A O 1
ATOM 756 N N . ASN A 1 94 ? -4.725 9.519 4.286 1.00 98.75 94 ASN A N 1
ATOM 757 C CA . ASN A 1 94 ? -6.163 9.278 4.190 1.00 98.75 94 ASN A CA 1
ATOM 758 C C . ASN A 1 94 ? -6.762 8.728 5.495 1.00 98.75 94 ASN A C 1
ATOM 760 O O . ASN A 1 94 ? -7.812 9.188 5.935 1.00 98.75 94 ASN A O 1
ATOM 764 N N . ILE A 1 95 ? -6.062 7.822 6.187 1.00 98.75 95 ILE A N 1
ATOM 765 C CA . ILE A 1 95 ? -6.490 7.334 7.508 1.00 98.75 95 ILE A CA 1
ATOM 766 C C . ILE A 1 95 ? -6.545 8.474 8.534 1.00 98.75 95 ILE A 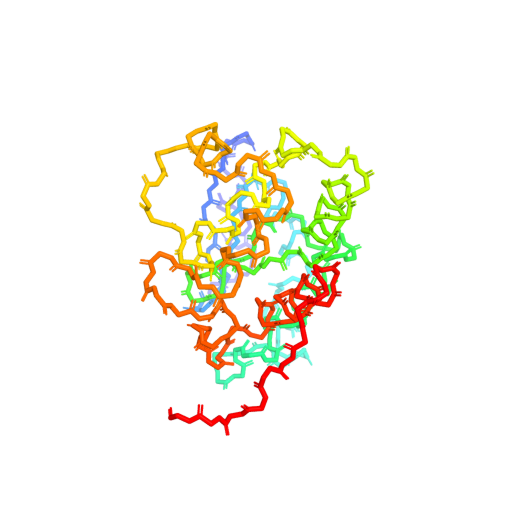C 1
ATOM 768 O O . ILE A 1 95 ? -7.499 8.563 9.306 1.00 98.75 95 ILE A O 1
ATOM 772 N N . LYS A 1 96 ? -5.560 9.381 8.547 1.00 98.75 96 LYS A N 1
ATOM 773 C CA . LYS A 1 96 ? -5.592 10.568 9.421 1.00 98.75 96 LYS A CA 1
ATOM 774 C C . LYS A 1 96 ? -6.773 11.478 9.105 1.00 98.75 96 LYS A C 1
ATOM 776 O O . LYS A 1 96 ? -7.369 12.024 10.028 1.00 98.75 96 LYS A O 1
ATOM 781 N N . GLU A 1 97 ? -7.093 11.662 7.830 1.00 98.62 97 GLU A N 1
ATOM 782 C CA . GLU A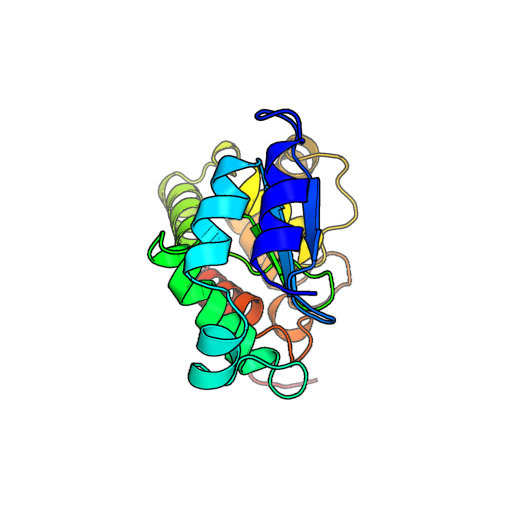 1 97 ? -8.226 12.477 7.392 1.00 98.62 97 GLU A CA 1
ATOM 783 C C . GLU A 1 97 ? -9.564 11.897 7.873 1.00 98.62 97 GLU A C 1
ATOM 785 O O . GLU A 1 97 ? -10.385 12.622 8.442 1.00 98.62 97 GLU A O 1
ATOM 790 N N . ILE A 1 98 ? -9.747 10.583 7.727 1.00 98.56 98 ILE A N 1
ATOM 791 C CA . ILE A 1 98 ? -10.906 9.845 8.244 1.00 98.56 98 ILE A CA 1
ATOM 792 C C . ILE A 1 98 ? -11.008 10.007 9.765 1.00 98.56 98 ILE A C 1
ATOM 794 O O . ILE A 1 98 ? -12.056 10.384 10.277 1.00 98.56 98 ILE A O 1
ATOM 798 N N . ILE A 1 99 ? -9.910 9.802 10.503 1.00 98.44 99 ILE A N 1
ATOM 799 C CA . ILE A 1 99 ? -9.899 9.948 11.970 1.00 98.44 99 ILE A CA 1
ATOM 800 C C . ILE A 1 99 ? -10.234 11.383 12.390 1.00 98.44 99 ILE A C 1
ATOM 802 O O . ILE A 1 99 ? -11.020 11.584 13.311 1.00 98.44 99 ILE A O 1
ATOM 806 N N . LYS A 1 100 ? -9.646 12.382 11.723 1.00 98.25 100 LYS A N 1
ATOM 807 C CA . LYS A 1 100 ? -9.852 13.802 12.041 1.00 98.25 100 LYS A CA 1
ATOM 808 C C . LYS A 1 100 ? -11.293 14.244 11.787 1.00 98.25 100 LYS A C 1
ATOM 810 O O . LYS A 1 100 ? -11.817 15.051 12.545 1.00 98.25 100 LYS A O 1
ATOM 815 N N . SER A 1 101 ? -11.895 13.771 10.700 1.00 97.75 101 SER A N 1
ATOM 816 C CA . SER A 1 101 ? -13.260 14.137 10.309 1.00 97.75 101 SER A CA 1
ATOM 817 C C . SER A 1 101 ? -14.337 13.305 11.004 1.00 97.75 101 SER A C 1
ATOM 819 O O . SER A 1 101 ? -15.462 13.773 11.138 1.00 97.75 101 SER A O 1
ATOM 821 N N . GLY A 1 102 ? -14.007 12.082 11.426 1.00 97.44 102 GLY A N 1
ATOM 822 C CA . GLY A 1 102 ? -14.981 11.092 11.878 1.00 97.44 102 GLY A CA 1
ATOM 823 C C . GLY A 1 102 ? -15.813 10.477 10.745 1.00 97.44 102 GLY A C 1
ATOM 824 O O . GLY A 1 102 ? -16.725 9.708 11.036 1.00 97.44 102 GLY A O 1
ATOM 825 N N . ASP A 1 103 ? -15.507 10.795 9.484 1.00 97.50 103 ASP A N 1
ATOM 826 C CA . ASP A 1 103 ? -16.317 10.457 8.314 1.00 97.50 103 ASP A CA 1
ATOM 827 C C . ASP A 1 103 ? -15.628 9.402 7.434 1.00 97.50 103 ASP A C 1
ATOM 829 O O . ASP A 1 103 ? -14.568 9.638 6.844 1.00 97.50 103 ASP A O 1
ATOM 833 N N . MET A 1 104 ? -16.253 8.227 7.336 1.00 97.94 104 MET A N 1
ATOM 834 C CA . MET A 1 104 ? -15.751 7.108 6.538 1.00 97.94 104 MET A CA 1
ATOM 835 C C . MET A 1 104 ? -15.923 7.314 5.029 1.00 97.94 104 MET A C 1
ATOM 837 O O . MET A 1 104 ? -15.189 6.687 4.268 1.00 97.94 104 MET A O 1
ATOM 841 N N . HIS A 1 105 ? -16.786 8.232 4.576 1.00 97.56 105 HIS A N 1
ATOM 842 C CA . HIS A 1 105 ? -16.898 8.576 3.150 1.00 97.56 105 HIS A CA 1
ATOM 843 C C . HIS A 1 105 ? -15.654 9.290 2.608 1.00 97.56 105 HIS A C 1
ATOM 845 O O . HIS A 1 105 ? -15.481 9.415 1.397 1.00 97.56 105 HIS A O 1
ATOM 851 N N . ARG A 1 106 ? -14.727 9.692 3.488 1.00 98.12 106 ARG A N 1
ATOM 852 C CA . ARG A 1 106 ? -13.393 10.157 3.091 1.00 98.12 106 ARG A CA 1
ATOM 853 C C . ARG A 1 106 ? -12.447 9.037 2.683 1.00 98.12 106 ARG A C 1
ATOM 855 O O . ARG A 1 106 ? -11.343 9.329 2.228 1.00 98.12 106 ARG A O 1
ATOM 862 N N . LEU A 1 107 ? -12.829 7.770 2.835 1.00 98.38 107 LEU A N 1
ATOM 863 C CA . LEU A 1 107 ? -12.046 6.651 2.326 1.00 98.38 107 LEU A CA 1
ATOM 864 C C . LEU A 1 107 ? -11.855 6.802 0.813 1.00 98.38 107 LEU A C 1
ATOM 866 O O . LEU A 1 107 ? -12.813 6.855 0.042 1.00 98.38 107 LEU A O 1
ATOM 870 N N . ASN A 1 108 ? -10.600 6.889 0.382 1.00 98.06 108 ASN A N 1
ATOM 871 C CA . ASN A 1 108 ? -10.284 6.946 -1.039 1.00 98.06 108 ASN A CA 1
ATOM 872 C C . ASN A 1 108 ? -10.051 5.538 -1.602 1.00 98.06 108 ASN A C 1
ATOM 874 O O . ASN A 1 108 ? -9.778 4.588 -0.864 1.00 98.06 108 ASN A O 1
ATOM 878 N N . ASP A 1 109 ? -10.126 5.412 -2.925 1.00 97.69 109 ASP A N 1
ATOM 879 C CA . ASP A 1 109 ? -10.045 4.111 -3.597 1.00 97.69 109 ASP A CA 1
ATOM 880 C C . ASP A 1 109 ? -8.689 3.422 -3.381 1.00 97.69 109 ASP A C 1
ATOM 882 O O . ASP A 1 109 ? -8.613 2.198 -3.338 1.00 97.69 109 ASP A O 1
ATOM 886 N N . TYR A 1 110 ? -7.614 4.193 -3.183 1.00 97.69 110 TYR A N 1
ATOM 887 C CA . TYR A 1 110 ? -6.279 3.648 -2.933 1.00 97.69 110 TYR A CA 1
ATOM 888 C C . TYR A 1 110 ? -6.169 2.988 -1.551 1.00 97.69 110 TYR A C 1
ATOM 890 O O . TYR A 1 110 ? -5.648 1.881 -1.423 1.00 97.69 110 TYR A O 1
ATOM 898 N N . THR A 1 111 ? -6.691 3.642 -0.514 1.00 98.50 111 THR A N 1
ATOM 899 C CA . THR A 1 111 ? -6.759 3.084 0.842 1.00 98.50 111 THR A CA 1
ATOM 900 C C . THR A 1 111 ? -7.759 1.938 0.904 1.00 98.50 111 THR A C 1
ATOM 902 O O . THR A 1 111 ? -7.470 0.924 1.529 1.00 98.50 111 THR A O 1
ATOM 905 N N . TYR A 1 112 ? -8.901 2.046 0.221 1.00 98.19 112 TYR A N 1
ATOM 906 C CA . TYR A 1 112 ? -9.850 0.939 0.102 1.00 98.19 112 TYR A CA 1
ATOM 907 C C . TYR A 1 112 ? -9.202 -0.292 -0.547 1.00 98.19 112 TYR A C 1
ATOM 909 O O . TYR A 1 112 ? -9.270 -1.381 0.020 1.00 98.19 112 TYR A O 1
ATOM 917 N N . LYS A 1 113 ? -8.472 -0.111 -1.658 1.00 97.00 113 LYS A N 1
ATOM 918 C CA . LYS A 1 113 ? -7.690 -1.174 -2.307 1.00 97.00 113 LYS A CA 1
ATOM 919 C C . LYS A 1 113 ? -6.718 -1.847 -1.337 1.00 97.00 113 LYS A C 1
ATOM 921 O O . LYS A 1 113 ? -6.607 -3.067 -1.321 1.00 97.00 113 LYS A O 1
ATOM 926 N N . PHE A 1 114 ? -6.042 -1.072 -0.491 1.00 98.19 114 PHE A N 1
ATOM 927 C CA . PHE A 1 114 ? -5.182 -1.628 0.554 1.00 98.19 114 PHE A CA 1
ATOM 928 C C . PHE A 1 114 ? -5.958 -2.501 1.555 1.00 98.19 114 PHE A C 1
ATOM 930 O O . PHE A 1 114 ? -5.488 -3.579 1.913 1.00 98.19 114 PHE A O 1
ATOM 937 N N . LEU A 1 115 ? -7.153 -2.085 1.981 1.00 97.88 115 LEU A N 1
ATOM 938 C CA . LEU A 1 115 ? -7.966 -2.868 2.917 1.00 97.88 115 LEU A CA 1
ATOM 939 C C . LEU A 1 115 ? -8.352 -4.236 2.329 1.00 97.88 115 LEU A C 1
ATOM 941 O O . LEU A 1 115 ? -8.190 -5.252 3.011 1.00 97.88 115 LEU A O 1
ATOM 945 N N . ILE A 1 116 ? -8.792 -4.276 1.068 1.00 95.81 116 ILE A N 1
ATOM 946 C CA . ILE A 1 116 ? -9.189 -5.525 0.393 1.00 95.81 116 ILE A CA 1
ATOM 947 C C . ILE A 1 116 ? -7.989 -6.417 0.047 1.00 95.81 116 ILE A C 1
ATOM 949 O O . ILE A 1 116 ? -8.008 -7.610 0.345 1.00 95.81 116 ILE A O 1
ATOM 953 N N . ASP A 1 117 ? -6.902 -5.849 -0.483 1.00 95.00 117 ASP A N 1
ATOM 954 C CA . ASP A 1 117 ? -5.763 -6.628 -0.989 1.00 95.00 117 ASP A CA 1
ATOM 955 C C . ASP A 1 117 ? -4.807 -7.076 0.131 1.00 95.00 117 ASP A C 1
ATOM 957 O O . ASP A 1 117 ? -4.095 -8.073 -0.013 1.00 95.00 117 ASP A O 1
ATOM 961 N N . ALA A 1 118 ? -4.736 -6.327 1.239 1.00 96.44 118 ALA A N 1
ATOM 962 C CA . ALA A 1 118 ? -3.730 -6.537 2.281 1.00 96.44 118 ALA A CA 1
ATOM 963 C C . ALA A 1 118 ? -4.298 -6.795 3.679 1.00 96.44 118 ALA A C 1
ATOM 965 O O . ALA A 1 118 ? -3.617 -7.437 4.478 1.00 96.44 118 ALA A O 1
ATOM 966 N N . CYS A 1 119 ? -5.501 -6.323 4.020 1.00 97.38 119 CYS A N 1
ATOM 967 C CA . CYS A 1 119 ? -5.992 -6.398 5.403 1.00 97.38 119 CYS A CA 1
ATOM 968 C C . CYS A 1 119 ? -6.972 -7.549 5.669 1.00 97.38 119 CYS A C 1
ATOM 970 O O . CYS A 1 119 ? -7.338 -7.780 6.821 1.00 97.38 119 CYS A O 1
ATOM 972 N N . GLY A 1 120 ? -7.345 -8.319 4.645 1.00 94.75 120 GLY A N 1
ATOM 973 C CA . GLY A 1 120 ? -8.297 -9.421 4.789 1.00 94.75 120 GLY A CA 1
ATOM 974 C C . GLY A 1 120 ? -9.741 -8.932 4.866 1.00 94.75 120 GLY A C 1
ATOM 975 O O . GLY A 1 120 ? -10.492 -9.392 5.723 1.00 94.75 120 GLY A O 1
ATOM 976 N N . SER A 1 121 ? -10.084 -7.980 3.996 1.00 94.50 121 SER A N 1
ATOM 977 C CA . SER A 1 121 ? -11.459 -7.579 3.695 1.00 94.50 121 SER A CA 1
ATOM 978 C C . SER A 1 121 ? -11.911 -8.300 2.424 1.00 94.50 121 SER A C 1
ATOM 980 O O . SER A 1 121 ? -11.343 -8.057 1.363 1.00 94.50 121 SER A O 1
ATOM 982 N N . ILE A 1 122 ? -12.909 -9.175 2.511 1.00 88.56 122 ILE A N 1
ATOM 983 C CA . ILE A 1 122 ? -13.316 -10.093 1.432 1.00 88.56 122 ILE A CA 1
ATOM 984 C C . ILE A 1 122 ? -14.802 -10.028 1.070 1.00 88.56 122 ILE A C 1
ATOM 986 O O . ILE A 1 122 ? -15.175 -10.446 -0.022 1.00 88.56 122 ILE A O 1
ATOM 990 N N . ALA A 1 123 ? -15.656 -9.519 1.954 1.00 85.50 123 ALA A N 1
ATOM 991 C CA . ALA A 1 123 ? -17.108 -9.588 1.809 1.00 85.50 123 ALA A CA 1
ATOM 992 C C . ALA A 1 123 ? -17.722 -8.413 1.026 1.00 85.50 123 ALA A C 1
ATOM 994 O O . ALA A 1 123 ? -18.938 -8.365 0.842 1.00 85.50 123 ALA A O 1
ATOM 995 N N . HIS A 1 124 ? -16.911 -7.454 0.574 1.00 89.19 124 HIS A N 1
ATOM 996 C CA . HIS A 1 124 ? -17.397 -6.173 0.062 1.00 89.19 124 HIS A CA 1
ATOM 997 C C . HIS A 1 124 ? -17.107 -6.018 -1.432 1.00 89.19 124 HIS A C 1
ATOM 999 O O . HIS A 1 124 ? -15.948 -5.970 -1.835 1.00 89.19 124 HIS A O 1
ATOM 1005 N N . PHE A 1 125 ? -18.172 -5.923 -2.236 1.00 85.44 125 PHE A N 1
ATOM 1006 C CA . PHE A 1 125 ? -18.098 -5.784 -3.697 1.00 85.44 125 PHE A CA 1
ATOM 1007 C C . PHE A 1 125 ? -17.443 -4.469 -4.139 1.00 85.44 125 PHE A C 1
ATOM 1009 O O . PHE A 1 125 ? -16.724 -4.436 -5.136 1.00 85.44 125 PHE A O 1
ATOM 1016 N N . ASP A 1 126 ? -17.685 -3.393 -3.390 1.00 94.75 126 ASP A N 1
ATOM 1017 C CA . ASP A 1 126 ? -17.142 -2.069 -3.657 1.00 94.75 126 ASP A CA 1
ATOM 1018 C C . ASP A 1 126 ? -16.895 -1.281 -2.358 1.00 94.75 126 ASP A C 1
ATOM 1020 O O . ASP A 1 126 ? -17.145 -1.745 -1.236 1.00 94.75 126 ASP A O 1
ATOM 1024 N N . LYS A 1 127 ? -16.361 -0.070 -2.531 1.00 96.88 127 LYS A N 1
ATOM 1025 C CA . LYS A 1 127 ? -16.025 0.846 -1.443 1.00 96.88 127 LYS A CA 1
ATOM 1026 C C . LYS A 1 127 ? -17.249 1.282 -0.637 1.00 96.88 127 LYS A C 1
ATOM 1028 O O . LYS A 1 127 ? -17.155 1.374 0.584 1.00 96.88 127 LYS A O 1
ATOM 1033 N N . GLU A 1 128 ? -18.382 1.537 -1.286 1.00 96.75 128 GLU A N 1
ATOM 1034 C CA . GLU A 1 128 ? -19.592 2.007 -0.602 1.00 96.75 128 GLU A CA 1
ATOM 1035 C C . GLU A 1 128 ? -20.210 0.892 0.244 1.00 96.75 128 GLU A C 1
ATOM 1037 O O . GLU A 1 128 ? -20.610 1.128 1.383 1.00 96.75 128 GLU A O 1
ATOM 1042 N N . GLY A 1 129 ? -20.194 -0.350 -0.243 1.00 96.25 129 GLY A N 1
ATOM 1043 C CA . GLY A 1 129 ? -20.564 -1.529 0.534 1.00 96.25 129 GLY A CA 1
ATOM 1044 C C . GLY A 1 129 ? -19.646 -1.746 1.738 1.00 96.25 129 GLY A C 1
ATOM 1045 O O . GLY A 1 129 ? -20.117 -2.123 2.813 1.00 96.25 129 GLY A O 1
ATOM 1046 N N . TRP A 1 130 ? -18.347 -1.463 1.593 1.00 97.50 130 TRP A N 1
ATOM 1047 C CA . TRP A 1 130 ? -17.398 -1.498 2.708 1.00 97.50 130 TRP A CA 1
ATOM 1048 C C . TRP A 1 130 ? -17.709 -0.415 3.750 1.00 97.50 130 TRP A C 1
ATOM 1050 O O . TRP A 1 130 ? -17.798 -0.716 4.939 1.00 97.50 130 TRP A O 1
ATOM 1060 N N . ILE A 1 131 ? -17.948 0.830 3.320 1.00 97.75 131 ILE A N 1
ATOM 1061 C CA . ILE A 1 131 ? -18.326 1.947 4.205 1.00 97.75 131 ILE A CA 1
ATOM 1062 C C . ILE A 1 131 ? -19.662 1.668 4.903 1.00 97.75 131 ILE A C 1
ATOM 1064 O O . ILE A 1 131 ? -19.779 1.902 6.103 1.00 97.75 131 ILE A O 1
ATOM 1068 N N . GLY A 1 132 ? -20.650 1.114 4.197 1.00 97.06 132 GLY A N 1
ATOM 1069 C CA . GLY A 1 132 ? -21.942 0.739 4.775 1.00 97.06 132 GLY A CA 1
ATOM 1070 C C . GLY A 1 132 ? -21.820 -0.302 5.892 1.00 97.06 132 GLY A C 1
ATOM 1071 O O . GLY A 1 132 ? -22.560 -0.239 6.873 1.00 97.06 132 GLY A O 1
ATOM 1072 N N . HIS A 1 133 ? -20.858 -1.226 5.784 1.00 96.62 133 HIS A N 1
ATOM 1073 C CA . HIS A 1 133 ? -20.579 -2.217 6.825 1.00 96.62 133 HIS A CA 1
ATOM 1074 C C . HIS A 1 133 ? -19.693 -1.673 7.959 1.00 96.62 133 HIS A C 1
ATOM 1076 O O . HIS A 1 133 ? -19.911 -2.001 9.127 1.00 96.62 133 HIS A O 1
ATOM 1082 N N . TYR A 1 134 ? -18.724 -0.810 7.642 1.00 97.25 134 TYR A N 1
ATOM 1083 C CA . TYR A 1 134 ? -17.818 -0.178 8.605 1.00 97.25 134 TYR A CA 1
ATOM 1084 C C . TYR A 1 134 ? -17.995 1.356 8.650 1.00 97.25 134 TYR A C 1
ATOM 1086 O O . TYR A 1 134 ? -17.054 2.092 8.345 1.00 97.25 134 TYR A O 1
ATOM 1094 N N . PRO A 1 135 ? -19.153 1.884 9.096 1.00 97.69 135 PRO A N 1
ATOM 1095 C CA . PRO A 1 135 ? -19.523 3.291 8.892 1.00 97.69 135 PRO A CA 1
ATOM 1096 C C . PRO A 1 135 ? -18.842 4.287 9.836 1.00 97.69 135 PRO A C 1
ATOM 1098 O O . PRO A 1 135 ? -19.090 5.485 9.751 1.00 97.69 135 PRO A O 1
ATOM 1101 N N . THR A 1 136 ? -18.000 3.834 10.771 1.00 98.44 136 THR A N 1
ATOM 1102 C CA . THR A 1 136 ? -17.348 4.733 11.738 1.00 98.44 136 THR A CA 1
ATOM 1103 C C . THR A 1 136 ? -15.881 4.388 11.957 1.00 98.44 136 THR A C 1
ATOM 1105 O O . THR A 1 136 ? -15.454 3.248 11.770 1.00 98.44 136 THR A O 1
ATOM 1108 N N . VAL A 1 137 ? -15.115 5.348 12.484 1.00 98.12 137 VAL A N 1
ATOM 1109 C CA . VAL A 1 137 ? -13.718 5.133 12.909 1.00 98.12 137 VAL A CA 1
ATOM 1110 C C . VAL A 1 137 ? -13.597 3.977 13.914 1.00 98.12 137 VAL A C 1
ATOM 1112 O O . VAL A 1 137 ? -12.614 3.237 13.903 1.00 98.12 137 VAL A O 1
ATOM 1115 N N . ASN A 1 138 ? -14.607 3.763 14.766 1.00 98.12 138 ASN A N 1
ATOM 1116 C CA . ASN A 1 138 ? -14.611 2.629 15.689 1.00 98.12 138 ASN A CA 1
ATOM 1117 C C . ASN A 1 138 ? -14.808 1.287 14.965 1.00 98.12 138 ASN A C 1
ATOM 1119 O O . ASN A 1 138 ? -14.222 0.286 15.369 1.00 98.12 138 ASN A O 1
ATOM 1123 N N . HIS A 1 139 ? -15.593 1.248 13.887 1.00 98.19 139 HIS A N 1
ATOM 1124 C CA . HIS A 1 139 ? -15.699 0.058 13.042 1.00 98.19 139 HIS A CA 1
ATOM 1125 C C . HIS A 1 139 ? -14.371 -0.250 12.347 1.00 98.19 139 HIS A C 1
ATOM 1127 O O . HIS A 1 139 ? -13.918 -1.390 12.404 1.00 98.19 139 HIS A O 1
ATOM 1133 N N . LEU A 1 140 ? -13.690 0.768 11.813 1.00 98.00 140 LEU A N 1
ATOM 1134 C CA . LEU A 1 140 ? -12.330 0.629 11.284 1.00 98.00 140 LEU A CA 1
ATOM 1135 C C . LEU A 1 140 ? -11.363 0.087 12.354 1.00 98.00 140 LEU A C 1
ATOM 1137 O O . LEU A 1 140 ? -10.618 -0.857 12.102 1.00 98.00 140 LEU A O 1
ATOM 1141 N N . ARG A 1 141 ? -11.409 0.616 13.584 1.00 98.25 141 ARG A N 1
ATOM 1142 C CA . ARG A 1 141 ? -10.623 0.092 14.715 1.00 98.25 141 ARG A CA 1
ATOM 1143 C C . ARG A 1 141 ? -10.924 -1.384 14.993 1.00 98.25 141 ARG A C 1
ATOM 1145 O O . ARG A 1 141 ? -9.990 -2.168 15.150 1.00 98.25 141 ARG A O 1
ATOM 1152 N N . LYS A 1 142 ? -12.201 -1.771 15.050 1.00 97.81 142 LYS A N 1
ATOM 1153 C CA . LYS A 1 142 ? -12.621 -3.168 15.256 1.00 97.81 142 LYS A CA 1
ATOM 1154 C C . LYS A 1 142 ? -12.136 -4.080 14.129 1.00 97.81 142 LYS A C 1
ATOM 1156 O O . LYS A 1 142 ? -11.632 -5.155 14.428 1.00 97.81 142 LYS A O 1
ATOM 1161 N N . PHE A 1 143 ? -12.204 -3.628 12.878 1.00 97.88 143 PHE A N 1
ATOM 1162 C CA . PHE A 1 143 ? -11.667 -4.352 11.725 1.00 97.88 143 PHE A CA 1
ATOM 1163 C C . PHE A 1 143 ? -10.158 -4.608 11.862 1.00 97.88 143 PHE A C 1
ATOM 1165 O O . PHE A 1 143 ? -9.699 -5.727 11.652 1.00 97.88 143 PHE A O 1
ATOM 1172 N N . PHE A 1 144 ? -9.375 -3.615 12.301 1.00 97.94 144 PHE A N 1
ATOM 1173 C CA . PHE A 1 144 ? -7.934 -3.806 12.518 1.00 97.94 144 PHE A CA 1
ATOM 1174 C C . PHE A 1 144 ? -7.613 -4.771 13.672 1.00 97.94 144 PHE A C 1
ATOM 1176 O O . PHE A 1 144 ? -6.645 -5.532 13.585 1.00 97.94 144 PHE A O 1
ATOM 1183 N N . LEU A 1 145 ? -8.441 -4.789 14.722 1.00 97.44 145 LEU A N 1
ATOM 1184 C CA . LEU A 1 145 ? -8.345 -5.764 15.816 1.00 97.44 145 LEU A CA 1
ATOM 1185 C C . LEU A 1 145 ? -8.724 -7.182 15.372 1.00 97.44 145 LEU A C 1
ATOM 1187 O O . LEU A 1 145 ? -8.105 -8.145 15.823 1.00 97.44 145 LEU A O 1
ATOM 1191 N N . LYS A 1 146 ? -9.726 -7.311 14.500 1.00 97.06 146 LYS A N 1
ATOM 1192 C CA . LYS A 1 146 ? -10.239 -8.584 13.999 1.00 97.06 146 LYS A CA 1
ATOM 1193 C C . LYS A 1 146 ? -10.832 -8.390 12.601 1.00 97.06 146 LYS A C 1
ATOM 1195 O O . LYS A 1 146 ? -11.939 -7.873 12.465 1.00 97.06 146 LYS A O 1
ATOM 1200 N N . ASN A 1 147 ? -10.090 -8.814 11.582 1.00 96.75 147 ASN A N 1
ATOM 1201 C CA . ASN A 1 147 ? -10.539 -8.792 10.195 1.00 96.75 147 ASN A CA 1
ATOM 1202 C C . ASN A 1 147 ? -11.597 -9.876 9.933 1.00 96.75 147 ASN A C 1
ATOM 1204 O O . ASN A 1 147 ? -11.985 -10.626 10.832 1.00 96.75 147 ASN A O 1
ATOM 1208 N N . GLU A 1 148 ? -12.039 -9.999 8.685 1.00 96.25 148 GLU A N 1
ATOM 1209 C CA . GLU A 1 148 ? -13.100 -10.937 8.299 1.00 96.25 148 GLU A CA 1
ATOM 1210 C C . GLU A 1 148 ? -12.671 -12.412 8.379 1.00 96.25 148 GLU A C 1
ATOM 1212 O O . GLU A 1 148 ? -13.512 -13.302 8.452 1.00 96.25 148 GLU A O 1
ATOM 1217 N N . TYR A 1 149 ? -11.366 -12.681 8.482 1.00 95.19 149 TYR A N 1
ATOM 1218 C CA . TYR A 1 149 ? -10.819 -14.003 8.805 1.00 95.19 149 TYR A CA 1
ATOM 1219 C C . TYR A 1 149 ? -10.706 -14.264 10.314 1.00 95.19 149 TYR A C 1
ATOM 1221 O O . TYR A 1 149 ? -10.140 -15.274 10.737 1.00 95.19 149 TYR A O 1
ATOM 1229 N N . GLY A 1 150 ? -11.185 -13.344 11.149 1.00 95.62 150 GLY A N 1
ATOM 1230 C CA . GLY A 1 150 ? -11.124 -13.459 12.598 1.00 95.62 150 GLY A CA 1
ATOM 1231 C C . GLY A 1 150 ? -9.739 -13.212 13.200 1.00 95.62 150 GLY A C 1
ATOM 1232 O O . GLY A 1 150 ? -9.541 -13.530 14.371 1.00 95.62 150 GLY A O 1
ATOM 1233 N N . LYS A 1 151 ? -8.793 -12.643 12.442 1.00 96.00 151 LYS A N 1
ATOM 1234 C CA . LYS A 1 151 ? -7.413 -12.381 12.882 1.00 96.00 151 LYS A CA 1
ATOM 1235 C C . LYS A 1 151 ? -7.147 -10.884 13.014 1.00 96.00 151 LYS A C 1
ATOM 1237 O O . LYS A 1 151 ? -7.664 -10.084 12.241 1.00 96.00 151 LYS A O 1
ATOM 1242 N N . ARG A 1 152 ? -6.269 -10.490 13.939 1.00 97.12 152 ARG A N 1
ATOM 1243 C CA . ARG A 1 152 ? -5.721 -9.124 13.958 1.00 97.12 152 ARG A CA 1
ATOM 1244 C C . ARG A 1 152 ? -4.986 -8.849 12.649 1.00 97.12 152 ARG A C 1
ATOM 1246 O O . ARG A 1 152 ? -4.147 -9.658 12.253 1.00 97.12 152 ARG A O 1
ATOM 1253 N N . VAL A 1 153 ? 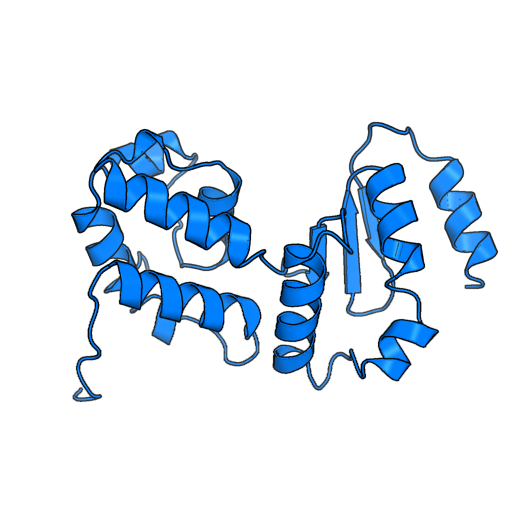-5.240 -7.701 12.018 1.00 97.81 153 VAL A N 1
ATOM 1254 C CA . VAL A 1 153 ? -4.689 -7.364 10.688 1.00 97.81 153 VAL A CA 1
ATOM 1255 C C . VAL A 1 153 ? -3.161 -7.441 10.666 1.00 97.81 153 VAL A C 1
ATOM 1257 O O . VAL A 1 153 ? -2.586 -7.941 9.699 1.00 97.81 153 VAL A O 1
ATOM 1260 N N . LEU A 1 154 ? -2.495 -7.023 11.750 1.00 97.12 154 LEU A N 1
ATOM 1261 C CA . LEU A 1 154 ? -1.042 -7.147 11.887 1.00 97.12 154 LEU A CA 1
ATOM 1262 C C . LEU A 1 154 ? -0.571 -8.609 11.953 1.00 97.12 154 LEU A C 1
ATOM 1264 O O . LEU A 1 154 ? 0.382 -8.964 11.266 1.00 97.12 154 LEU A O 1
ATOM 1268 N N . LYS A 1 155 ? -1.245 -9.461 12.740 1.00 96.12 155 LYS A N 1
ATOM 1269 C CA . LYS A 1 155 ? -0.912 -10.896 12.874 1.00 96.12 155 LYS A CA 1
ATOM 1270 C C . LYS A 1 155 ? -1.292 -11.710 11.627 1.00 96.12 155 LYS A C 1
ATOM 1272 O O . LYS A 1 155 ? -0.824 -12.830 11.462 1.00 96.12 155 LYS A O 1
ATOM 1277 N N . PHE A 1 156 ? -2.138 -11.163 10.756 1.00 95.88 156 PHE A N 1
ATOM 1278 C CA . PHE A 1 156 ? -2.498 -11.765 9.473 1.00 95.88 156 PHE A CA 1
ATOM 1279 C C . PHE A 1 156 ? -1.407 -11.600 8.402 1.00 95.88 156 PHE A C 1
ATOM 1281 O O . PHE A 1 156 ? -1.397 -12.354 7.432 1.00 95.88 156 PHE A O 1
ATOM 1288 N N . GLN A 1 157 ? -0.486 -10.641 8.559 1.00 97.31 157 GLN A N 1
ATOM 1289 C CA . GLN A 1 157 ? 0.514 -10.375 7.528 1.00 97.31 157 GLN A CA 1
ATOM 1290 C C . GLN A 1 157 ? 1.572 -11.479 7.443 1.00 97.31 157 GLN A C 1
ATOM 1292 O O . GLN A 1 157 ? 2.112 -11.897 8.470 1.00 97.31 157 GLN A O 1
ATOM 1297 N N . PRO A 1 158 ? 1.955 -11.894 6.226 1.00 96.44 158 PRO A N 1
ATOM 1298 C CA . PRO A 1 158 ? 3.132 -12.723 6.048 1.00 96.44 158 PRO A CA 1
ATOM 1299 C C . PRO A 1 158 ? 4.407 -11.915 6.327 1.00 96.44 158 PRO A C 1
ATOM 1301 O O . PRO A 1 158 ? 4.463 -10.707 6.090 1.00 96.44 158 PRO A O 1
ATOM 1304 N N . TYR A 1 159 ? 5.464 -12.593 6.786 1.00 95.44 159 TYR A N 1
ATOM 1305 C CA . TYR A 1 159 ? 6.711 -11.937 7.203 1.00 95.44 159 TYR A CA 1
ATOM 1306 C C . TYR A 1 159 ? 7.377 -11.113 6.085 1.00 95.44 159 TYR A C 1
ATOM 1308 O O . TYR A 1 159 ? 8.034 -10.111 6.371 1.00 95.44 159 TYR A O 1
ATOM 1316 N N . TRP A 1 160 ? 7.200 -11.522 4.823 1.00 96.12 160 TRP A N 1
ATOM 1317 C CA . TRP A 1 160 ? 7.788 -10.868 3.654 1.00 96.12 160 TRP A CA 1
ATOM 1318 C C . TRP A 1 160 ? 7.136 -9.521 3.322 1.00 96.12 160 TRP A C 1
ATOM 1320 O O . TRP A 1 160 ? 7.739 -8.705 2.633 1.00 96.12 160 TRP A O 1
ATOM 1330 N N . ALA A 1 161 ? 5.934 -9.232 3.828 1.00 97.12 161 ALA A N 1
ATOM 1331 C CA . ALA A 1 161 ? 5.176 -8.028 3.487 1.00 97.12 161 ALA A CA 1
ATOM 1332 C C . ALA A 1 161 ? 5.620 -6.793 4.294 1.00 97.12 161 ALA A C 1
ATOM 1334 O O . ALA A 1 161 ? 4.818 -6.150 4.977 1.00 97.12 161 ALA A O 1
ATOM 1335 N N . GLY A 1 162 ? 6.915 -6.468 4.244 1.00 97.50 162 GLY A N 1
ATOM 1336 C CA . GLY A 1 162 ? 7.525 -5.407 5.052 1.00 97.50 162 GLY A CA 1
ATOM 1337 C C . GLY A 1 162 ? 6.837 -4.043 4.911 1.00 97.50 162 GLY A C 1
ATOM 1338 O O . GLY A 1 162 ? 6.561 -3.388 5.915 1.00 97.50 162 GLY A O 1
ATOM 1339 N N . ASP A 1 163 ? 6.483 -3.655 3.685 1.00 98.31 163 ASP A N 1
ATOM 1340 C CA . ASP A 1 163 ? 5.736 -2.432 3.360 1.00 98.31 163 ASP A CA 1
ATOM 1341 C C . ASP A 1 163 ? 4.361 -2.381 4.051 1.00 98.31 163 ASP A C 1
ATOM 1343 O O . ASP A 1 163 ? 3.998 -1.362 4.646 1.00 98.31 163 ASP A O 1
ATOM 1347 N N . ARG A 1 164 ? 3.611 -3.491 4.020 1.00 98.00 164 ARG A N 1
ATOM 1348 C CA . ARG A 1 164 ? 2.266 -3.602 4.612 1.00 98.00 164 ARG A CA 1
ATOM 1349 C C . ARG A 1 164 ? 2.336 -3.573 6.131 1.00 98.00 164 ARG A C 1
ATOM 1351 O O . ARG A 1 164 ? 1.580 -2.840 6.765 1.00 98.00 164 ARG A O 1
ATOM 1358 N N . ILE A 1 165 ? 3.273 -4.320 6.716 1.00 98.44 165 ILE A N 1
ATOM 1359 C CA . ILE A 1 165 ? 3.498 -4.368 8.167 1.00 98.44 165 ILE A CA 1
ATOM 1360 C C . ILE A 1 165 ? 3.778 -2.961 8.711 1.00 98.44 165 ILE A C 1
ATOM 1362 O O . ILE A 1 165 ? 3.196 -2.557 9.718 1.00 98.44 165 ILE A O 1
ATOM 1366 N N . GLU A 1 166 ? 4.627 -2.187 8.033 1.00 98.12 166 GLU A N 1
ATOM 1367 C CA . GLU A 1 166 ? 4.971 -0.820 8.436 1.00 98.12 166 GLU A CA 1
ATOM 1368 C C . GLU A 1 166 ? 3.802 0.167 8.328 1.00 98.12 166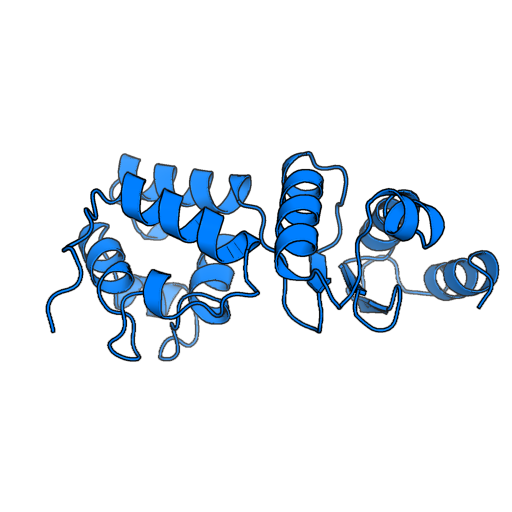 GLU A C 1
ATOM 1370 O O . GLU A 1 166 ? 3.705 1.104 9.132 1.00 98.12 166 GLU A O 1
ATOM 1375 N N . ILE A 1 167 ? 2.904 -0.035 7.363 1.00 98.69 167 ILE A N 1
ATOM 1376 C CA . ILE A 1 167 ? 1.650 0.717 7.252 1.00 98.69 167 ILE A CA 1
ATOM 1377 C C . ILE A 1 167 ? 0.715 0.344 8.404 1.00 98.69 167 ILE A C 1
ATOM 1379 O O . ILE A 1 167 ? 0.259 1.224 9.134 1.00 98.69 167 ILE A O 1
ATOM 1383 N N . ILE A 1 168 ? 0.470 -0.951 8.612 1.00 98.50 168 ILE A N 1
ATOM 1384 C CA . ILE A 1 168 ? -0.493 -1.460 9.598 1.00 98.50 168 ILE A CA 1
ATOM 1385 C C .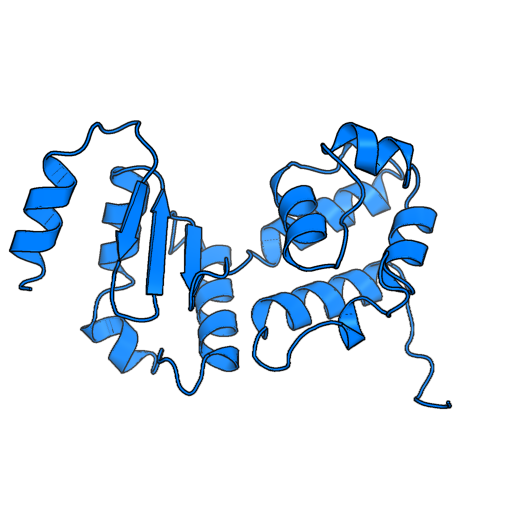 ILE A 1 168 ? -0.105 -1.037 11.009 1.00 98.50 168 ILE A C 1
ATOM 1387 O O . ILE A 1 168 ? -0.948 -0.502 11.723 1.00 98.50 168 ILE A O 1
ATOM 1391 N N . LYS A 1 169 ? 1.171 -1.169 11.392 1.00 97.94 169 LYS A N 1
ATOM 1392 C CA . LYS A 1 169 ? 1.666 -0.674 12.688 1.00 97.94 169 LYS A CA 1
ATOM 1393 C C . LYS A 1 169 ? 1.335 0.803 12.899 1.00 97.94 169 LYS A C 1
ATOM 1395 O O . LYS A 1 169 ? 0.967 1.216 13.997 1.00 97.94 169 LYS A O 1
ATOM 1400 N N . LYS A 1 170 ? 1.466 1.618 11.847 1.00 98.44 170 LYS A N 1
ATOM 1401 C CA . LYS A 1 170 ? 1.173 3.049 11.931 1.00 98.44 170 LYS A CA 1
ATOM 1402 C C . LYS A 1 170 ? -0.330 3.322 12.017 1.00 98.44 170 LYS A C 1
ATOM 1404 O O . LYS A 1 170 ? -0.710 4.213 12.772 1.00 98.44 170 LYS A O 1
ATOM 1409 N N . ILE A 1 171 ? -1.162 2.568 11.297 1.00 98.50 171 ILE A N 1
ATOM 1410 C CA . ILE A 1 171 ? -2.626 2.654 11.402 1.00 98.50 171 ILE A CA 1
ATOM 1411 C C . ILE A 1 171 ? -3.085 2.258 12.807 1.00 98.50 171 ILE A C 1
ATOM 1413 O O . ILE A 1 171 ? -3.814 3.015 13.438 1.00 98.50 171 ILE A O 1
ATOM 1417 N N . GLU A 1 172 ? -2.614 1.130 13.337 1.00 97.81 172 GLU A N 1
ATOM 1418 C CA . GLU A 1 172 ? -2.957 0.677 14.689 1.00 97.81 172 GLU A CA 1
ATOM 1419 C C . GLU A 1 172 ? -2.592 1.725 15.747 1.00 97.81 172 GLU A C 1
ATOM 1421 O O . GLU A 1 172 ? -3.413 2.041 16.610 1.00 97.81 172 GLU A O 1
ATOM 1426 N N . ALA A 1 173 ? -1.411 2.341 15.631 1.00 97.56 173 ALA A N 1
ATOM 1427 C CA . ALA A 1 173 ? -1.008 3.436 16.508 1.00 97.56 173 ALA A CA 1
ATOM 1428 C C . ALA A 1 173 ? -1.950 4.651 16.411 1.00 97.56 173 ALA A C 1
ATOM 1430 O O . ALA A 1 173 ? -2.310 5.224 17.438 1.00 97.56 173 ALA A O 1
ATOM 1431 N N . LEU A 1 174 ? -2.375 5.037 15.200 1.00 98.00 174 LEU A N 1
ATOM 1432 C CA . LEU A 1 174 ? -3.327 6.138 14.989 1.00 98.00 174 LEU A CA 1
ATOM 1433 C C . LEU A 1 174 ? -4.721 5.826 15.544 1.00 98.00 174 LEU A C 1
ATOM 1435 O O . LEU A 1 174 ? -5.386 6.717 16.062 1.00 98.00 174 LEU A O 1
ATOM 1439 N N . LEU A 1 175 ? -5.145 4.567 15.469 1.00 97.25 175 LEU A N 1
ATOM 1440 C CA . LEU A 1 175 ? -6.426 4.099 15.997 1.00 97.25 175 LEU A CA 1
ATOM 1441 C C . LEU A 1 175 ? -6.382 3.821 17.504 1.00 97.25 175 LEU A C 1
ATOM 1443 O O . LEU A 1 175 ? -7.397 3.423 18.075 1.00 97.25 175 LEU A O 1
ATOM 1447 N N . GLY A 1 176 ? -5.230 4.006 18.159 1.00 95.62 176 GLY A N 1
ATOM 1448 C CA . GLY A 1 176 ? -5.048 3.742 19.586 1.00 95.62 176 GLY A CA 1
ATOM 1449 C C . GLY A 1 176 ? -5.173 2.261 19.950 1.00 95.62 176 GLY A C 1
ATOM 1450 O O . GLY A 1 176 ? -5.622 1.938 21.054 1.00 95.62 176 GLY A O 1
ATOM 1451 N N . ILE A 1 177 ? -4.843 1.363 19.022 1.00 93.81 177 ILE A N 1
ATOM 1452 C CA . ILE A 1 177 ? -4.754 -0.078 19.260 1.00 93.81 177 ILE A CA 1
ATOM 1453 C C . ILE A 1 177 ? -3.402 -0.329 19.933 1.00 93.81 177 ILE A C 1
ATOM 1455 O O . ILE A 1 177 ? -2.348 -0.204 19.313 1.00 93.81 177 ILE A O 1
ATOM 1459 N N . ARG A 1 178 ? -3.428 -0.625 21.234 1.00 82.25 178 ARG A N 1
ATOM 1460 C CA . ARG A 1 178 ? -2.244 -1.048 21.991 1.00 82.25 178 ARG A CA 1
ATOM 1461 C C . ARG A 1 178 ? -2.193 -2.570 21.970 1.00 82.25 178 ARG A C 1
ATOM 1463 O O . ARG A 1 178 ? -3.239 -3.209 21.998 1.00 82.25 178 ARG A O 1
ATOM 1470 N N . GLY A 1 179 ? -0.992 -3.134 21.859 1.00 61.38 179 GLY A N 1
ATOM 1471 C CA . GLY A 1 179 ? -0.824 -4.580 21.884 1.00 61.38 179 GLY A CA 1
ATOM 1472 C C . GLY A 1 179 ? -1.290 -5.127 23.225 1.00 61.38 179 GLY A C 1
ATOM 1473 O O . GLY A 1 179 ? -0.683 -4.816 24.243 1.00 61.38 179 GLY A O 1
ATOM 1474 N N . GLU A 1 180 ? -2.340 -5.943 23.216 1.00 52.78 180 GLU A N 1
ATOM 1475 C CA . GLU A 1 180 ? -2.370 -7.067 24.141 1.00 52.78 180 GLU A CA 1
ATOM 1476 C C . GLU A 1 180 ? -1.132 -7.897 23.803 1.00 52.78 180 GLU A C 1
ATOM 1478 O O . GLU A 1 180 ? -0.939 -8.338 22.662 1.00 52.78 180 GLU A O 1
ATOM 1483 N N . THR A 1 181 ? -0.223 -7.946 24.771 1.00 46.31 181 THR A N 1
ATOM 1484 C CA . THR A 1 181 ? 0.834 -8.942 24.852 1.00 46.31 181 THR A CA 1
ATOM 1485 C C . THR A 1 181 ? 0.234 -10.318 24.612 1.00 46.31 181 THR A C 1
ATOM 1487 O O . THR A 1 181 ? -0.902 -10.583 24.992 1.00 46.31 181 THR A O 1
ATOM 1490 N N . ASP A 1 182 ? 1.000 -11.157 23.931 1.00 46.94 182 ASP A N 1
ATOM 1491 C CA . ASP A 1 182 ? 0.660 -12.538 23.643 1.00 46.94 182 ASP A CA 1
ATOM 1492 C C . ASP A 1 182 ? 0.226 -13.288 24.912 1.00 46.94 182 ASP A C 1
ATOM 1494 O O . ASP A 1 182 ? 1.066 -13.654 25.724 1.00 46.94 182 ASP A O 1
ATOM 1498 N N . GLU A 1 183 ? -1.073 -13.535 25.063 1.00 41.31 183 GLU A N 1
ATOM 1499 C CA . GLU A 1 183 ? -1.609 -14.588 25.924 1.00 41.31 183 GLU A CA 1
ATOM 1500 C C . GLU A 1 183 ? -2.776 -15.263 25.192 1.00 41.31 183 GLU A C 1
ATOM 1502 O O . GLU A 1 183 ? -3.754 -14.609 24.820 1.00 41.31 183 GLU A O 1
ATOM 1507 N N . GLY A 1 184 ? -2.623 -16.568 24.942 1.00 36.09 184 GLY A N 1
ATOM 1508 C CA . GLY A 1 184 ? -3.582 -17.441 24.263 1.00 36.09 184 GLY A CA 1
ATOM 1509 C C . GLY A 1 184 ? -2.927 -18.323 23.216 1.00 36.09 184 GLY A C 1
ATOM 1510 O O . GLY A 1 184 ? -3.113 -18.014 22.018 1.00 36.09 184 GLY A O 1
#

Radius of gyration: 18.03 Å; chains: 1; bounding box: 45×32×56 Å

Sequence (184 aa):
MSDEKALSLLKQMPPNKRTVWKVNSYLSLYGTREEIEESLKVLNEEMLRLLGINKSNEREARILLQKMIDQGVITAEVLFDGNLVFSKKRIIENIKEIIKSGDMHRLNDYTYKFLIDACGSIAHFDKEGWIGHYPTVNHLRKFFLKNEYGKRVLKFQPYWAGDRIEIIKKIEALLGIRGETDEG

pLDDT: mean 92.16, std 11.24, range [36.09, 98.81]

Foldseek 3Di:
DPVVVLLVVLVPDDQQDWDWADLDDFKIWTDGSVLVVQQCVCPHPVNCVVCVPDPVQLLVNLVVVLVCVLVVSHRTFMGGNNHTRANLVVLLVLLVVCVVVQFLVSDDPRNVCCCVRQQQADPAPDSVSVCVQQVGLVSVLVCCPQNPVGHRSLVPGDPSNNRSNVSSVSSCVVSVNDDPDDDD

Secondary structure (DSSP, 8-state):
--HHHHHHHHHTS-TT--EEEESSSSEEEEE-HHHHHHHHHHSSHHHHHHTT--GGGHHHHHHHHHHHHHTTS--SEEEETTEEPPPHHHHHHHHHHHHHH--GGG--HHHHHHHHHHS---S-SSHHHHHHHS-SHHHHHHHHHS-TTSS-HHHHS-TT-HHHHHHHHHHHHHTT-----S--